Protein AF-A0A968WIA5-F1 (afdb_monomer_lite)

Sequence (224 aa):
MPESATEPNKISIGGMGYAIACTMLAGDKSLISEADARQKVLKLIRWLYNLSPTDGLDGWYGVPWHYINRDYSSKAAYGIDLGIFEEVSTIDWAMCMAALRVARVRYQGSDSDSHEIRTMIDELINKTHWGRFRAKYKTRKLDDAGKPIMDEKNKPVMNEEDFKISMDVWIGGEPNKGRGMWGVAFSEETDLVYAEAYATALEKQAKQNYKKQLQQRILRRYYD

Secondary structure (DSSP, 8-state):
-BSSTT-TTEEEHHHHHHHHHHHHHHHHTTSS-HHHHHHHHHHHHHHHHT--TTBSSSEETTEEBSEEETT-SS--BSSGGGTPPPEEEHHHHHHHHHHHHHHHHH---SSHHHHHHHHHHHHHHHH--GGGGEEEE-PBPB-TTSPBPB-TTS-BPBPPPEEEEEEEEETTS-TTSSS-EEEE--SHHHHHHHHHHHHHHHHHHHHHHHHHHHHHHHHHHHH-

pLDDT: mean 84.57, std 12.94, range [48.0, 98.56]

Structure (mmCIF, N/CA/C/O backbone):
data_AF-A0A968WIA5-F1
#
_entry.id   AF-A0A968WIA5-F1
#
loop_
_atom_site.group_PDB
_atom_site.id
_atom_site.type_symbol
_atom_site.label_atom_id
_atom_site.label_alt_id
_atom_site.label_comp_id
_atom_site.label_asym_id
_atom_site.label_entity_id
_atom_site.label_seq_id
_atom_si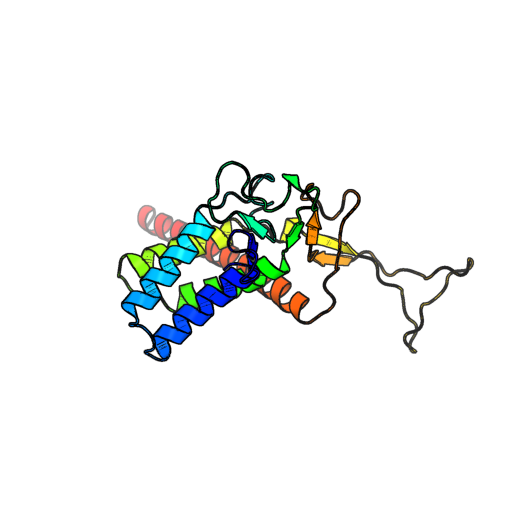te.pdbx_PDB_ins_code
_atom_site.Cartn_x
_atom_site.Cartn_y
_atom_site.Cartn_z
_atom_site.occupancy
_atom_site.B_iso_or_equiv
_atom_site.auth_seq_id
_atom_site.auth_comp_id
_atom_site.auth_asym_id
_atom_site.auth_atom_id
_atom_site.pdbx_PDB_model_num
ATOM 1 N N . MET A 1 1 ? 5.030 -0.775 10.806 1.00 84.75 1 MET A N 1
ATOM 2 C CA . MET A 1 1 ? 5.666 -1.585 11.854 1.00 84.75 1 MET A CA 1
ATOM 3 C C . MET A 1 1 ? 7.154 -1.312 11.776 1.00 84.75 1 MET A C 1
ATOM 5 O O . MET A 1 1 ? 7.617 -1.164 10.649 1.00 84.75 1 MET A O 1
ATOM 9 N N . PRO A 1 2 ? 7.876 -1.166 12.899 1.00 88.38 2 PRO A N 1
ATOM 10 C CA . PRO A 1 2 ? 9.329 -1.093 12.843 1.00 88.38 2 PRO A CA 1
ATOM 11 C C . PRO A 1 2 ? 9.895 -2.288 12.083 1.00 88.38 2 PRO A C 1
ATOM 13 O O . PRO A 1 2 ? 9.436 -3.408 12.300 1.00 88.38 2 PRO A O 1
ATOM 16 N N . GLU A 1 3 ? 10.852 -2.029 11.201 1.00 88.00 3 GLU A N 1
ATOM 17 C CA . GLU A 1 3 ? 11.538 -3.038 10.393 1.00 88.00 3 GLU A CA 1
ATOM 18 C C . GLU A 1 3 ? 12.251 -4.058 11.280 1.00 88.00 3 GLU A C 1
ATOM 20 O O . GLU A 1 3 ? 12.225 -5.262 11.042 1.00 88.00 3 GLU A O 1
ATOM 25 N N . SER A 1 4 ? 12.855 -3.569 12.359 1.00 88.94 4 SER A N 1
ATOM 26 C CA . SER A 1 4 ? 13.525 -4.395 13.347 1.00 88.94 4 SER A CA 1
ATOM 27 C C . SER A 1 4 ? 13.318 -3.829 14.747 1.00 88.94 4 SER A C 1
ATOM 29 O O . SER A 1 4 ? 13.022 -2.646 14.937 1.00 88.94 4 SER A O 1
ATOM 31 N N . ALA A 1 5 ? 13.505 -4.677 15.760 1.00 87.38 5 ALA A N 1
ATOM 32 C CA . ALA A 1 5 ? 13.451 -4.252 17.159 1.00 87.38 5 ALA A CA 1
ATOM 33 C C . ALA A 1 5 ? 14.543 -3.219 17.505 1.00 87.38 5 ALA A C 1
ATOM 35 O O . ALA A 1 5 ? 14.385 -2.448 18.448 1.00 87.38 5 ALA A O 1
ATOM 36 N N . THR A 1 6 ? 15.636 -3.199 16.740 1.00 90.69 6 THR A N 1
ATOM 37 C CA . THR A 1 6 ? 16.769 -2.283 16.916 1.00 90.69 6 THR A CA 1
ATOM 38 C C . THR A 1 6 ? 16.611 -0.967 16.155 1.00 90.69 6 THR A C 1
ATOM 40 O O . THR A 1 6 ? 17.317 -0.012 16.460 1.00 90.69 6 THR A O 1
ATOM 43 N N . GLU A 1 7 ? 15.672 -0.882 15.208 1.00 86.38 7 GLU A N 1
ATOM 44 C CA . GLU A 1 7 ? 15.401 0.321 14.410 1.00 86.38 7 GLU A CA 1
ATOM 45 C C . GLU A 1 7 ? 13.933 0.764 14.563 1.00 86.38 7 GLU A C 1
ATOM 47 O O . GLU A 1 7 ? 13.159 0.748 13.604 1.00 86.38 7 GLU A O 1
ATOM 52 N N . PRO A 1 8 ? 13.513 1.205 15.766 1.00 88.19 8 PRO A N 1
ATOM 53 C CA . PRO A 1 8 ? 12.108 1.505 16.069 1.00 88.19 8 PRO A CA 1
ATOM 54 C C . PRO A 1 8 ? 11.500 2.634 15.221 1.00 88.19 8 PRO A C 1
ATOM 56 O O . PRO A 1 8 ? 10.275 2.775 15.173 1.00 88.19 8 PRO A O 1
ATOM 59 N N . ASN A 1 9 ? 12.346 3.439 14.574 1.00 87.75 9 ASN A N 1
ATOM 60 C CA . ASN A 1 9 ? 11.945 4.578 13.754 1.00 87.75 9 ASN A CA 1
ATOM 61 C C . ASN A 1 9 ? 11.899 4.263 12.254 1.00 87.75 9 ASN A C 1
ATOM 63 O O . ASN A 1 9 ? 11.360 5.073 11.504 1.00 87.75 9 ASN A O 1
ATOM 67 N N . LYS A 1 10 ? 12.420 3.105 11.829 1.00 89.19 10 LYS A N 1
ATOM 68 C CA . LYS A 1 10 ? 12.401 2.641 10.440 1.00 89.19 10 LYS A CA 1
ATOM 69 C C . LYS A 1 10 ? 11.140 1.824 10.209 1.00 89.19 10 LYS A C 1
ATOM 71 O O . LYS A 1 10 ? 11.066 0.674 10.627 1.00 89.19 10 LYS A O 1
ATOM 76 N N . ILE A 1 11 ? 10.118 2.412 9.602 1.00 91.50 11 ILE A N 1
ATOM 77 C CA . ILE A 1 11 ? 8.843 1.737 9.351 1.00 91.50 11 ILE A CA 1
ATOM 78 C C . ILE A 1 11 ? 8.859 1.102 7.963 1.00 91.50 11 ILE A C 1
ATOM 80 O O . ILE A 1 11 ? 8.943 1.829 6.983 1.00 91.50 11 ILE A O 1
ATOM 84 N N . SER A 1 12 ? 8.712 -0.222 7.873 1.00 92.75 12 SER A N 1
ATOM 85 C CA . SER A 1 12 ? 8.488 -0.910 6.591 1.00 92.75 12 SER A CA 1
ATOM 86 C C . SER A 1 12 ? 7.016 -0.872 6.190 1.00 92.75 12 SER A C 1
ATOM 88 O O . SER A 1 12 ? 6.128 -1.149 7.011 1.00 92.75 12 SER A O 1
ATOM 90 N N . ILE A 1 13 ? 6.757 -0.555 4.920 1.00 93.38 13 ILE A N 1
ATOM 91 C CA . ILE A 1 13 ? 5.411 -0.557 4.337 1.00 93.38 13 ILE A CA 1
ATOM 92 C C . ILE A 1 13 ? 4.839 -1.971 4.216 1.00 93.38 13 ILE A C 1
ATOM 94 O O . ILE A 1 13 ? 3.684 -2.182 4.592 1.00 93.38 13 ILE A O 1
ATOM 98 N N . GLY A 1 14 ? 5.632 -2.958 3.796 1.00 93.06 14 GLY A N 1
ATOM 99 C CA . GLY A 1 14 ? 5.202 -4.359 3.781 1.00 93.06 14 GLY A CA 1
ATOM 100 C C . GLY A 1 14 ? 4.861 -4.832 5.195 1.00 93.06 14 GLY A C 1
ATOM 101 O O . GLY A 1 14 ? 3.791 -5.396 5.445 1.00 93.06 14 GLY A O 1
ATOM 102 N N . GLY A 1 15 ? 5.702 -4.464 6.169 1.00 94.75 15 GLY A N 1
ATOM 103 C CA . GLY A 1 15 ? 5.455 -4.706 7.592 1.00 94.75 15 GLY A CA 1
ATOM 104 C C . GLY A 1 15 ? 4.183 -4.034 8.132 1.00 94.75 15 GLY A C 1
ATOM 105 O O . GLY A 1 15 ? 3.549 -4.560 9.049 1.00 94.75 15 GLY A O 1
ATOM 106 N N . MET A 1 16 ? 3.757 -2.891 7.579 1.00 96.12 16 MET A N 1
ATOM 107 C CA . MET A 1 16 ? 2.456 -2.287 7.909 1.00 96.12 16 MET A CA 1
ATOM 108 C C . MET A 1 16 ? 1.286 -3.168 7.458 1.00 96.12 16 MET A C 1
ATOM 110 O O . MET A 1 16 ? 0.331 -3.323 8.222 1.00 96.12 16 MET A O 1
ATOM 114 N N . GLY A 1 17 ? 1.380 -3.791 6.280 1.00 97.06 17 GLY A N 1
ATOM 115 C CA . GLY A 1 17 ? 0.402 -4.775 5.806 1.00 97.06 17 GLY A CA 1
ATOM 116 C C . GLY A 1 17 ? 0.231 -5.936 6.782 1.00 97.06 17 GLY A C 1
ATOM 117 O O . GLY A 1 17 ? -0.881 -6.223 7.236 1.00 97.06 17 GLY A O 1
ATOM 118 N N . TYR A 1 18 ? 1.348 -6.540 7.193 1.00 97.19 18 TYR A N 1
ATOM 119 C CA . TYR A 1 18 ? 1.345 -7.599 8.204 1.00 97.19 18 TYR A CA 1
ATOM 120 C C . TYR A 1 18 ? 0.769 -7.134 9.542 1.00 97.19 18 TYR A C 1
ATOM 122 O O . TYR A 1 18 ? -0.040 -7.844 10.136 1.00 97.19 18 TYR A O 1
ATOM 130 N N . ALA A 1 19 ? 1.114 -5.932 10.013 1.00 97.56 19 ALA A N 1
ATOM 131 C CA . ALA A 1 19 ? 0.566 -5.401 11.261 1.00 97.56 19 ALA A CA 1
ATOM 132 C C . ALA A 1 19 ? -0.964 -5.266 11.218 1.00 97.56 19 ALA A C 1
ATOM 134 O O . ALA A 1 19 ? -1.636 -5.600 12.198 1.00 97.56 19 ALA A O 1
ATOM 135 N N . ILE A 1 20 ? -1.525 -4.821 10.089 1.00 98.44 20 ILE A N 1
ATOM 136 C CA . ILE A 1 20 ? -2.977 -4.735 9.884 1.00 98.44 20 ILE A CA 1
ATOM 137 C C . ILE A 1 20 ? -3.603 -6.134 9.945 1.00 98.44 20 ILE A C 1
ATOM 139 O O . ILE A 1 20 ? -4.530 -6.353 10.728 1.00 98.44 20 ILE A O 1
ATOM 143 N N . ALA A 1 21 ? -3.068 -7.093 9.182 1.00 98.06 21 ALA A N 1
ATOM 144 C CA . ALA A 1 21 ? -3.560 -8.471 9.153 1.00 98.06 21 ALA A CA 1
ATOM 145 C C . ALA A 1 21 ? -3.490 -9.153 10.531 1.00 98.06 21 ALA A C 1
ATOM 147 O O . ALA A 1 21 ? -4.493 -9.673 11.021 1.00 98.06 21 ALA A O 1
ATOM 148 N N . CYS A 1 22 ? -2.339 -9.086 11.202 1.00 98.25 22 CYS A N 1
ATOM 149 C CA . CYS A 1 22 ? -2.140 -9.660 12.532 1.00 98.25 22 CYS A CA 1
ATOM 150 C C . CYS A 1 22 ? -3.051 -9.021 13.587 1.00 98.25 22 CYS A C 1
ATOM 152 O O . CYS A 1 22 ? -3.540 -9.719 14.472 1.00 98.25 22 CYS A O 1
ATOM 154 N N . THR A 1 23 ? -3.325 -7.716 13.492 1.00 98.56 23 THR A N 1
ATOM 155 C CA . THR A 1 23 ? -4.251 -7.040 14.415 1.00 98.56 23 THR A CA 1
ATOM 156 C C . THR A 1 23 ? -5.683 -7.548 14.242 1.00 98.56 23 THR A C 1
ATOM 158 O O . THR A 1 23 ? -6.365 -7.779 15.239 1.00 98.56 23 THR A O 1
ATOM 161 N N . MET A 1 24 ? -6.135 -7.775 13.002 1.00 98.25 24 MET A N 1
ATOM 162 C CA . MET A 1 24 ? -7.445 -8.393 12.747 1.00 98.25 24 MET A CA 1
ATOM 163 C C . MET A 1 24 ? -7.506 -9.823 13.296 1.00 98.25 24 MET A C 1
ATOM 165 O O . MET A 1 24 ? -8.454 -10.169 13.997 1.00 98.25 24 MET A O 1
ATOM 169 N N . LEU A 1 25 ? -6.460 -10.625 13.061 1.00 98.25 25 LEU A N 1
ATOM 170 C CA . LEU A 1 25 ? -6.364 -11.986 13.599 1.00 98.25 25 LEU A CA 1
ATOM 171 C C . LEU A 1 25 ? -6.358 -12.011 15.134 1.00 98.25 25 LEU A C 1
ATOM 173 O O . LEU A 1 25 ? -6.944 -12.908 15.734 1.00 98.25 25 LEU A O 1
ATOM 177 N N . ALA A 1 26 ? -5.729 -11.033 15.788 1.00 98.25 26 ALA A N 1
ATOM 178 C CA . ALA A 1 26 ? -5.755 -10.915 17.243 1.00 98.25 26 ALA A CA 1
ATOM 179 C C . ALA A 1 26 ? -7.179 -10.676 17.779 1.00 98.25 26 ALA A C 1
ATOM 181 O O . ALA A 1 26 ? -7.530 -11.241 18.815 1.00 98.25 26 ALA A O 1
ATOM 182 N N . GLY A 1 27 ? -8.001 -9.901 17.058 1.00 97.94 27 GLY A N 1
ATOM 183 C CA . GLY A 1 27 ? -9.436 -9.759 17.330 1.00 97.94 27 GLY A CA 1
ATOM 184 C C . GLY A 1 27 ? -10.192 -11.081 17.159 1.00 97.94 27 GLY A C 1
ATOM 185 O O . GLY A 1 27 ? -10.876 -11.522 18.081 1.00 97.94 27 GLY A O 1
ATOM 186 N N . ASP A 1 28 ? -9.976 -11.786 16.040 1.00 97.19 28 ASP A N 1
ATOM 187 C CA . ASP A 1 28 ? -10.598 -13.098 15.766 1.00 97.19 28 ASP A CA 1
ATOM 188 C C . ASP A 1 28 ? -10.262 -14.153 16.825 1.00 97.19 28 ASP A C 1
ATOM 190 O O . ASP A 1 28 ? -11.076 -15.015 17.156 1.00 97.19 28 ASP A O 1
ATOM 194 N N . LYS A 1 29 ? -9.041 -14.099 17.360 1.00 98.06 29 LYS A N 1
ATOM 195 C CA . LYS A 1 29 ? -8.560 -15.010 18.403 1.00 98.06 29 LYS A CA 1
ATOM 196 C C . LYS A 1 29 ? -8.849 -14.517 19.816 1.00 98.06 29 LYS A C 1
ATOM 198 O O . LYS A 1 29 ? -8.408 -15.157 20.766 1.00 98.06 29 LYS A O 1
ATOM 203 N N . SER A 1 30 ? -9.584 -13.412 19.961 1.00 97.69 30 SER A N 1
ATOM 204 C CA . SER A 1 30 ? -9.923 -12.806 21.255 1.00 97.69 30 SER A CA 1
ATOM 205 C C . SER A 1 30 ? -8.697 -12.504 22.130 1.00 97.69 30 SER A C 1
ATOM 207 O O . SER A 1 30 ? -8.797 -12.462 23.354 1.00 97.69 30 SER A O 1
ATOM 209 N N . LEU A 1 31 ? -7.533 -12.279 21.508 1.00 98.38 31 LEU A N 1
ATOM 210 C CA . LEU A 1 31 ? -6.336 -11.775 22.191 1.00 98.38 31 LEU A CA 1
ATOM 211 C C . LEU A 1 31 ? -6.501 -10.290 22.548 1.00 98.38 31 LEU A C 1
ATOM 213 O O . LEU A 1 31 ? -5.897 -9.800 23.498 1.00 98.38 31 LEU A O 1
ATOM 217 N N . ILE A 1 32 ? -7.331 -9.590 21.774 1.00 98.38 32 ILE A N 1
ATOM 218 C CA . ILE A 1 32 ? -7.880 -8.260 22.044 1.00 98.38 32 ILE A CA 1
ATOM 219 C C . ILE A 1 32 ? -9.365 -8.261 21.665 1.00 98.38 32 ILE A C 1
ATOM 221 O O . ILE A 1 32 ? -9.813 -9.146 20.932 1.00 98.38 32 ILE A O 1
ATOM 225 N N . SER A 1 33 ? -10.138 -7.280 22.138 1.00 98.00 33 SER A N 1
ATOM 226 C CA . SER A 1 33 ? -11.533 -7.150 21.704 1.00 98.00 33 SER A CA 1
ATOM 227 C C . SER A 1 33 ? -11.616 -6.745 20.226 1.00 98.00 33 SER A C 1
ATOM 229 O O . SER A 1 33 ? -10.722 -6.075 19.705 1.00 98.00 33 SER A O 1
ATOM 231 N N . GLU A 1 34 ? -12.712 -7.090 19.544 1.00 96.06 34 GLU A N 1
ATOM 232 C CA . GLU A 1 34 ? -12.925 -6.674 18.148 1.00 96.06 34 GLU A CA 1
ATOM 233 C C . GLU A 1 34 ? -12.973 -5.144 18.001 1.00 96.06 34 GLU A C 1
ATOM 235 O O . GLU A 1 34 ? -12.496 -4.585 17.013 1.00 96.06 34 GLU A O 1
ATOM 240 N N . ALA A 1 35 ? -13.509 -4.446 19.006 1.00 96.19 35 ALA A N 1
ATOM 241 C CA . ALA A 1 35 ? -13.513 -2.988 19.029 1.00 96.19 35 ALA A CA 1
ATOM 242 C C . ALA A 1 35 ? -12.083 -2.424 19.105 1.00 96.19 35 ALA A C 1
ATOM 244 O O . ALA A 1 35 ? -11.743 -1.512 18.348 1.00 96.19 35 ALA A O 1
ATOM 245 N N . ASP A 1 36 ? -11.224 -3.005 19.949 1.00 98.00 36 ASP A N 1
ATOM 246 C CA . ASP A 1 36 ? -9.819 -2.600 20.056 1.00 98.00 36 ASP A CA 1
ATOM 247 C C . ASP A 1 36 ? -9.034 -2.924 18.782 1.00 98.00 36 ASP A C 1
ATOM 249 O O . ASP A 1 36 ? -8.213 -2.116 18.338 1.00 98.00 36 ASP A O 1
ATOM 253 N N . ALA A 1 37 ? -9.289 -4.087 18.172 1.00 98.19 37 ALA A N 1
ATOM 254 C CA . ALA A 1 37 ? -8.690 -4.479 16.900 1.00 98.19 37 ALA A CA 1
ATOM 255 C C . ALA A 1 37 ? -9.040 -3.470 15.799 1.00 98.19 37 ALA A C 1
ATOM 257 O O . ALA A 1 37 ? -8.139 -2.945 15.138 1.00 98.19 37 ALA A O 1
ATOM 258 N N . ARG A 1 38 ? -10.327 -3.117 15.665 1.00 98.00 38 ARG A N 1
ATOM 259 C CA . ARG A 1 38 ? -10.801 -2.115 14.701 1.00 98.00 38 ARG A CA 1
ATOM 260 C C . ARG A 1 38 ? -10.135 -0.760 14.913 1.00 98.00 38 ARG A C 1
ATOM 262 O O . ARG A 1 38 ? -9.618 -0.186 13.957 1.00 98.00 38 ARG A O 1
ATOM 269 N N . GLN A 1 39 ? -10.075 -0.266 16.149 1.00 98.12 39 GLN A N 1
ATOM 270 C CA . GLN A 1 39 ? -9.432 1.019 16.444 1.00 98.12 39 GLN A CA 1
ATOM 271 C C . GLN A 1 39 ? -7.929 1.016 16.139 1.00 98.12 39 GLN A C 1
ATOM 273 O O . GLN A 1 39 ? -7.390 2.013 15.653 1.00 98.12 39 GLN A O 1
ATOM 278 N N . LYS A 1 40 ? -7.227 -0.089 16.412 1.00 98.38 40 LYS A N 1
ATOM 279 C CA . LYS A 1 40 ? -5.802 -0.232 16.078 1.00 98.38 40 LYS A CA 1
ATOM 280 C C . LYS A 1 40 ? -5.585 -0.271 14.565 1.00 98.38 40 LYS A C 1
ATOM 282 O O . LYS A 1 40 ? -4.711 0.442 14.078 1.00 98.38 40 LYS A O 1
ATOM 287 N N . VAL A 1 41 ? -6.406 -1.018 13.824 1.00 98.50 41 VAL A N 1
ATOM 288 C CA . VAL A 1 41 ? -6.372 -1.030 12.352 1.00 98.50 41 VAL A CA 1
ATOM 289 C C . VAL A 1 41 ? -6.654 0.364 11.788 1.00 98.50 41 VAL A C 1
ATOM 291 O O . VAL A 1 41 ? -5.893 0.841 10.950 1.00 98.50 41 VAL A O 1
ATOM 294 N N . LEU A 1 42 ? -7.669 1.065 12.302 1.00 98.38 42 LEU A N 1
ATOM 295 C CA . LEU A 1 42 ? -7.983 2.437 11.903 1.00 98.38 42 LEU A CA 1
ATOM 296 C C . LEU A 1 42 ? -6.791 3.383 12.108 1.00 98.38 42 LEU A C 1
ATOM 298 O O . LEU A 1 42 ? -6.486 4.178 11.224 1.00 98.38 42 LEU A O 1
ATOM 302 N N . LYS A 1 43 ? -6.071 3.283 13.234 1.00 97.38 43 LYS A N 1
ATOM 303 C CA . LYS A 1 43 ? -4.858 4.087 13.480 1.00 97.38 43 LYS A CA 1
ATOM 304 C C . LYS A 1 43 ? -3.754 3.813 12.455 1.00 97.38 43 LYS A C 1
ATOM 306 O O . LYS A 1 43 ? -3.135 4.761 11.980 1.00 97.38 43 LYS A O 1
ATOM 311 N N . LEU A 1 44 ? -3.523 2.547 12.101 1.00 96.81 44 LEU A N 1
ATOM 312 C CA . LEU A 1 44 ? -2.529 2.170 11.088 1.00 96.81 44 LEU A CA 1
ATOM 313 C C . LEU A 1 44 ? -2.917 2.692 9.697 1.00 96.81 44 LEU A C 1
ATOM 315 O O . LEU A 1 44 ? -2.075 3.248 8.997 1.00 96.81 44 LEU A O 1
ATOM 319 N N . ILE A 1 45 ? -4.194 2.572 9.322 1.00 97.88 45 ILE A N 1
ATOM 320 C CA . ILE A 1 45 ? -4.707 3.067 8.036 1.00 97.88 45 ILE A CA 1
ATOM 321 C C . ILE A 1 45 ? -4.640 4.591 7.969 1.00 97.88 45 ILE A C 1
ATOM 323 O O . ILE A 1 45 ? -4.199 5.118 6.956 1.00 97.88 45 ILE A O 1
ATOM 327 N N . ARG A 1 46 ? -5.013 5.306 9.039 1.00 96.75 46 ARG A N 1
ATOM 328 C CA . ARG A 1 46 ? -4.875 6.772 9.108 1.00 96.75 46 ARG A CA 1
ATOM 329 C C . ARG A 1 46 ? -3.432 7.213 8.898 1.00 96.75 46 ARG A C 1
ATOM 331 O O . ARG A 1 46 ? -3.194 8.181 8.188 1.00 96.75 46 ARG A O 1
ATOM 338 N N . TRP A 1 47 ? -2.473 6.498 9.486 1.00 94.12 47 TRP A N 1
ATOM 339 C CA . TRP A 1 47 ? -1.057 6.795 9.282 1.00 94.12 47 TRP A CA 1
ATOM 340 C C . TRP A 1 47 ? -0.652 6.626 7.810 1.00 94.12 47 TRP A C 1
ATOM 342 O O . TRP A 1 47 ? -0.060 7.540 7.251 1.00 94.12 47 TRP A O 1
ATOM 352 N N . LEU A 1 48 ? -1.058 5.528 7.156 1.00 94.56 48 LEU A N 1
ATOM 353 C CA . LEU A 1 48 ? -0.824 5.312 5.717 1.00 94.56 48 LEU A CA 1
ATOM 354 C C . LEU A 1 48 ? -1.543 6.346 4.834 1.00 94.56 48 LEU A C 1
ATOM 356 O O . LEU A 1 48 ? -1.028 6.753 3.799 1.00 94.56 48 LEU A O 1
ATOM 360 N N . TYR A 1 49 ? -2.743 6.762 5.226 1.00 94.69 49 TYR A N 1
ATOM 361 C CA . TYR A 1 49 ? -3.557 7.725 4.489 1.00 94.69 49 TYR A CA 1
ATOM 362 C C . TYR A 1 49 ? -2.998 9.151 4.552 1.00 94.69 49 TYR A C 1
ATOM 364 O O . TYR A 1 49 ? -3.142 9.907 3.592 1.00 94.69 49 TYR A O 1
ATOM 372 N N . ASN A 1 50 ? -2.342 9.505 5.658 1.00 92.00 50 ASN A N 1
ATOM 373 C CA . ASN A 1 50 ? -1.688 10.800 5.830 1.00 92.00 50 ASN A CA 1
ATOM 374 C C . ASN A 1 50 ? -0.372 10.923 5.049 1.00 92.00 50 ASN A C 1
ATOM 376 O O . ASN A 1 50 ? 0.194 12.015 5.006 1.00 92.00 50 ASN A O 1
ATOM 380 N N . LEU A 1 51 ? 0.101 9.837 4.429 1.00 90.31 51 LEU A N 1
ATOM 381 C CA . LEU A 1 51 ? 1.219 9.895 3.498 1.00 90.31 51 LEU A CA 1
ATOM 382 C C . LEU A 1 51 ? 0.804 10.621 2.206 1.00 90.31 51 LEU A C 1
ATOM 384 O O . LEU A 1 51 ? -0.308 10.447 1.700 1.00 90.31 51 LEU A O 1
ATOM 388 N N . SER A 1 52 ? 1.733 11.362 1.609 1.00 87.81 52 SER A N 1
ATOM 389 C CA . SER A 1 52 ? 1.607 12.031 0.311 1.00 87.81 52 SER A CA 1
ATOM 390 C C . SER A 1 52 ? 2.616 11.482 -0.716 1.00 87.81 52 SER A C 1
ATOM 392 O O . SER A 1 52 ? 3.519 12.199 -1.156 1.00 87.81 52 SER A O 1
ATOM 394 N N . PRO A 1 53 ? 2.508 10.201 -1.131 1.00 89.38 53 PRO A N 1
ATOM 395 C CA . PRO A 1 53 ? 3.496 9.554 -1.994 1.00 89.38 53 PRO A CA 1
ATOM 396 C C . PRO A 1 53 ? 3.292 9.902 -3.473 1.00 89.38 53 PRO A C 1
ATOM 398 O O . PRO A 1 53 ? 3.035 9.034 -4.305 1.00 89.38 53 PRO A O 1
ATOM 401 N N . THR A 1 54 ? 3.314 11.185 -3.820 1.00 86.50 54 THR A N 1
ATOM 402 C CA . THR A 1 54 ? 2.926 11.660 -5.156 1.00 86.50 54 THR A CA 1
ATOM 403 C C . THR A 1 54 ? 4.099 12.116 -6.008 1.00 86.50 54 THR A C 1
ATOM 405 O O . THR A 1 54 ? 4.116 11.845 -7.209 1.00 86.50 54 THR A O 1
ATOM 408 N N . ASP A 1 55 ? 5.063 12.791 -5.395 1.00 83.50 55 ASP A N 1
ATOM 409 C CA . ASP A 1 55 ? 6.043 13.664 -6.047 1.00 83.50 55 ASP A CA 1
ATOM 410 C C . ASP A 1 55 ? 7.456 13.534 -5.451 1.00 83.50 55 ASP A C 1
ATOM 412 O O . ASP A 1 55 ? 8.300 14.407 -5.645 1.00 83.50 55 ASP A O 1
ATOM 416 N N . GLY A 1 56 ? 7.718 12.438 -4.737 1.00 83.50 56 GLY A N 1
ATOM 417 C CA . GLY A 1 56 ? 9.015 12.141 -4.138 1.00 83.50 56 GLY A CA 1
ATOM 418 C C . GLY A 1 56 ? 9.174 12.615 -2.694 1.00 83.50 56 GLY A C 1
ATOM 419 O O . GLY A 1 56 ? 10.242 12.411 -2.124 1.00 83.50 56 GLY A O 1
ATOM 420 N N . LEU A 1 57 ? 8.153 13.211 -2.065 1.00 83.25 57 LEU A N 1
ATOM 421 C CA . LEU A 1 57 ? 8.215 13.496 -0.626 1.00 83.25 57 LEU A CA 1
ATOM 422 C C . LEU A 1 57 ? 8.100 12.198 0.190 1.00 83.25 57 LEU A C 1
ATOM 424 O O . LEU A 1 57 ? 9.013 11.837 0.935 1.00 83.25 57 LEU A O 1
ATOM 428 N N . ASP A 1 58 ? 7.020 11.450 -0.042 1.00 87.31 58 ASP A N 1
ATOM 429 C CA . ASP A 1 58 ? 6.691 10.230 0.713 1.00 87.31 58 ASP A CA 1
ATOM 430 C C . ASP A 1 58 ? 6.666 8.971 -0.165 1.00 87.31 58 ASP A C 1
ATOM 432 O O . ASP A 1 58 ? 6.281 7.891 0.279 1.00 87.31 58 ASP A O 1
ATOM 436 N N . GLY A 1 59 ? 7.036 9.134 -1.433 1.00 89.50 59 GLY A N 1
ATOM 437 C CA . GLY A 1 59 ? 7.010 8.124 -2.479 1.00 89.50 59 GLY A CA 1
ATOM 438 C C . GLY A 1 59 ? 6.600 8.739 -3.812 1.00 89.50 59 GLY A C 1
ATOM 439 O O . GLY A 1 59 ? 6.533 9.962 -3.961 1.00 89.50 59 GLY A O 1
ATOM 440 N N . TRP A 1 60 ? 6.279 7.889 -4.782 1.00 90.56 60 TRP A N 1
ATOM 441 C CA . TRP A 1 60 ? 5.918 8.310 -6.134 1.00 90.56 60 TRP A CA 1
ATOM 442 C C . TRP A 1 60 ? 4.590 7.713 -6.573 1.00 90.56 60 TRP A C 1
ATOM 444 O O . TRP A 1 60 ? 4.295 6.556 -6.295 1.00 90.56 60 TRP A O 1
ATOM 454 N N . TYR A 1 61 ? 3.802 8.477 -7.333 1.00 93.00 61 TYR A N 1
ATOM 455 C CA . TYR A 1 61 ? 2.633 7.964 -8.062 1.00 93.00 61 TYR A CA 1
ATOM 456 C C . TYR A 1 61 ? 1.634 7.138 -7.224 1.00 93.00 61 TYR A C 1
ATOM 458 O O . TYR A 1 61 ? 1.009 6.196 -7.726 1.00 93.00 61 TYR A O 1
ATOM 466 N N . GLY A 1 62 ? 1.467 7.498 -5.955 1.00 92.75 62 GLY A N 1
ATOM 467 C CA . GLY A 1 62 ? 0.584 6.823 -5.012 1.00 92.75 62 GLY A CA 1
ATOM 468 C C . GLY A 1 62 ? 1.156 5.539 -4.409 1.00 92.75 62 GLY A C 1
ATOM 469 O O . GLY A 1 62 ? 0.369 4.722 -3.935 1.00 92.75 62 GLY A O 1
ATOM 470 N N . VAL A 1 63 ? 2.475 5.335 -4.473 1.00 93.12 63 VAL A N 1
ATOM 471 C CA . VAL A 1 63 ? 3.195 4.210 -3.861 1.00 93.12 63 VAL A CA 1
ATOM 472 C C . VAL A 1 63 ? 4.258 4.777 -2.916 1.00 93.12 63 VAL A C 1
ATOM 474 O O . VAL A 1 63 ? 5.131 5.517 -3.385 1.00 93.12 63 VAL A O 1
ATOM 477 N N . PRO A 1 64 ? 4.179 4.494 -1.604 1.00 92.75 64 PRO A N 1
ATOM 478 C CA . PRO A 1 64 ? 5.117 5.051 -0.642 1.00 92.75 64 PRO A CA 1
ATOM 479 C C . PRO A 1 64 ? 6.541 4.505 -0.787 1.00 92.75 64 PRO A C 1
ATOM 481 O O . PRO A 1 64 ? 6.767 3.480 -1.433 1.00 92.75 64 PRO A O 1
ATOM 484 N N . TRP A 1 65 ? 7.495 5.183 -0.151 1.00 90.38 65 TRP A N 1
ATOM 485 C CA . TRP A 1 65 ? 8.846 4.654 0.048 1.00 90.38 65 TRP A CA 1
ATOM 486 C C . TRP A 1 65 ? 8.828 3.312 0.781 1.00 90.38 65 TRP A C 1
ATOM 488 O O . TRP A 1 65 ? 7.962 3.081 1.623 1.00 90.38 65 TRP A O 1
ATOM 498 N N . HIS A 1 66 ? 9.808 2.449 0.498 1.00 89.75 66 HIS A N 1
ATOM 499 C CA . HIS A 1 66 ? 9.994 1.163 1.178 1.00 89.75 66 HIS A CA 1
ATOM 500 C C . HIS A 1 66 ? 10.027 1.356 2.703 1.00 89.75 66 HIS A C 1
ATOM 502 O O . HIS A 1 66 ? 9.303 0.684 3.449 1.00 89.75 66 HIS A O 1
ATOM 508 N N . TYR A 1 67 ? 10.828 2.328 3.154 1.00 90.25 67 TYR A N 1
ATOM 509 C CA . TYR A 1 67 ? 11.004 2.665 4.558 1.00 90.25 67 TYR A CA 1
ATOM 510 C C . TYR A 1 67 ? 10.641 4.116 4.849 1.00 90.25 67 TYR A C 1
ATOM 512 O O . TYR A 1 67 ? 11.072 5.035 4.157 1.00 90.25 67 TYR A O 1
ATOM 520 N N . ILE A 1 68 ? 9.891 4.323 5.929 1.00 89.31 68 ILE A N 1
ATOM 521 C CA . ILE A 1 68 ? 9.418 5.641 6.346 1.00 89.31 68 ILE A CA 1
ATOM 522 C C . ILE A 1 68 ? 9.792 5.910 7.809 1.00 89.31 68 ILE A C 1
ATOM 524 O O . ILE A 1 68 ? 9.697 5.033 8.666 1.00 89.31 68 ILE A O 1
ATOM 528 N N . ASN A 1 69 ? 10.191 7.140 8.119 1.00 87.44 69 ASN A N 1
ATOM 529 C CA . ASN A 1 69 ? 10.372 7.642 9.471 1.00 87.44 69 ASN A CA 1
ATOM 530 C C . ASN A 1 69 ? 9.046 7.626 10.229 1.00 87.44 69 ASN A C 1
ATOM 532 O O . ASN A 1 69 ? 8.071 8.270 9.838 1.00 87.44 69 ASN A O 1
ATOM 536 N N . ARG A 1 70 ? 9.037 6.951 11.378 1.00 86.56 70 ARG A N 1
ATOM 537 C CA . ARG A 1 70 ? 7.862 6.835 12.252 1.00 86.56 70 ARG A CA 1
ATOM 538 C C . ARG A 1 70 ? 7.170 8.173 12.553 1.00 86.56 70 ARG A C 1
ATOM 540 O O . ARG A 1 70 ? 5.940 8.227 12.517 1.00 86.56 70 ARG A O 1
ATOM 547 N N . ASP A 1 71 ? 7.951 9.217 12.836 1.00 80.75 71 ASP A N 1
ATOM 548 C CA . ASP A 1 71 ? 7.459 10.494 13.379 1.00 80.75 71 ASP A CA 1
ATOM 549 C C . ASP A 1 71 ? 7.193 11.574 12.317 1.00 80.75 71 ASP A C 1
ATOM 551 O O . ASP A 1 71 ? 6.780 12.681 12.654 1.00 80.75 71 ASP A O 1
ATOM 555 N N . TYR A 1 72 ? 7.393 11.266 11.031 1.00 69.94 72 TYR A N 1
ATOM 556 C CA . TYR A 1 72 ? 7.017 12.134 9.905 1.00 69.94 72 TYR A CA 1
ATOM 557 C C . TYR A 1 72 ? 7.581 13.567 9.900 1.00 69.94 72 TYR A C 1
ATOM 559 O O . TYR A 1 72 ? 7.098 14.444 9.180 1.00 69.94 72 TYR A O 1
ATOM 567 N N . SER A 1 73 ? 8.616 13.845 10.691 1.00 58.62 73 SER A N 1
ATOM 568 C CA . SER A 1 73 ? 9.160 15.192 10.825 1.00 58.62 73 SER A CA 1
ATOM 569 C C . SER A 1 73 ? 10.089 15.521 9.650 1.00 58.62 73 SER A C 1
ATOM 571 O O . SER A 1 73 ? 11.275 15.199 9.666 1.00 58.62 73 SER A O 1
ATOM 573 N N . SER A 1 74 ? 9.555 16.201 8.634 1.00 56.62 74 SER A N 1
ATOM 574 C CA . SER A 1 74 ? 10.248 16.886 7.519 1.00 56.62 74 SER A CA 1
ATOM 575 C C . SER A 1 74 ? 10.878 16.052 6.390 1.00 56.62 74 SER A C 1
ATOM 577 O O . SER A 1 74 ? 11.041 16.591 5.297 1.00 56.62 74 SER A O 1
ATOM 579 N N . LYS A 1 75 ? 11.174 14.763 6.596 1.00 64.44 75 LYS A N 1
ATOM 580 C CA . LYS A 1 75 ? 11.554 13.806 5.536 1.00 64.44 75 LYS A CA 1
ATOM 581 C C . LYS A 1 75 ? 10.937 12.447 5.859 1.00 64.44 75 LYS A C 1
ATOM 583 O O . LYS A 1 75 ? 11.385 11.782 6.792 1.00 64.44 75 LYS A O 1
ATOM 588 N N . ALA A 1 76 ? 9.876 12.057 5.155 1.00 69.38 76 ALA A N 1
ATOM 589 C CA . ALA A 1 76 ? 9.199 10.791 5.439 1.00 69.38 76 ALA A CA 1
ATOM 590 C C . ALA A 1 76 ? 10.085 9.595 5.102 1.00 69.38 76 ALA A C 1
ATOM 592 O O . ALA A 1 76 ? 10.166 8.665 5.880 1.00 69.38 76 ALA A O 1
ATOM 593 N N . ALA A 1 77 ? 10.803 9.673 3.998 1.00 74.69 77 ALA A N 1
ATOM 594 C CA . ALA A 1 77 ? 11.898 8.808 3.594 1.00 74.69 77 ALA A CA 1
ATOM 595 C C . ALA A 1 77 ? 12.922 8.507 4.727 1.00 74.69 77 ALA A C 1
ATOM 597 O O . ALA A 1 77 ? 13.535 9.431 5.283 1.00 74.69 77 ALA A O 1
ATOM 598 N N . TYR A 1 78 ? 13.080 7.231 5.113 1.00 71.38 78 TYR A N 1
ATOM 599 C CA . TYR A 1 78 ? 14.041 6.808 6.145 1.00 71.38 78 TYR A CA 1
ATOM 600 C C . TYR A 1 78 ? 15.437 6.549 5.560 1.00 71.38 78 TYR A C 1
ATOM 602 O O . TYR A 1 78 ? 15.660 5.574 4.848 1.00 71.38 78 TYR A O 1
ATOM 610 N N . GLY A 1 79 ? 16.428 7.321 6.014 1.00 64.44 79 GLY A N 1
ATOM 611 C CA . GLY A 1 79 ? 17.836 7.074 5.685 1.00 64.44 79 GLY A CA 1
ATOM 612 C C . GLY A 1 79 ? 18.393 7.914 4.533 1.00 64.44 79 GLY A C 1
ATOM 613 O O . GLY A 1 79 ? 19.574 7.756 4.221 1.00 64.44 79 GLY A O 1
ATOM 614 N N . ILE A 1 80 ? 17.624 8.868 3.981 1.00 63.19 80 ILE A N 1
ATOM 615 C CA . ILE A 1 80 ? 18.133 9.887 3.031 1.00 63.19 80 ILE A CA 1
ATOM 616 C C . ILE A 1 80 ? 19.426 10.540 3.529 1.00 63.19 80 ILE A C 1
ATOM 618 O O . ILE A 1 80 ? 20.389 10.682 2.777 1.00 63.19 80 ILE A O 1
ATOM 622 N N . ASP A 1 81 ? 19.470 10.920 4.807 1.00 55.09 81 ASP A N 1
ATOM 623 C CA . ASP A 1 81 ? 20.626 11.612 5.392 1.00 55.09 81 ASP A CA 1
ATOM 624 C C . ASP A 1 81 ? 21.837 10.685 5.609 1.00 55.09 81 ASP A C 1
ATOM 626 O O . ASP A 1 81 ? 22.937 11.153 5.895 1.00 55.09 81 ASP A O 1
ATOM 630 N N . LEU A 1 82 ? 21.650 9.373 5.436 1.00 56.31 82 LEU A N 1
ATOM 631 C CA . LEU A 1 82 ? 22.681 8.341 5.551 1.00 56.31 82 LEU A CA 1
ATOM 632 C C . LEU A 1 82 ? 23.239 7.909 4.183 1.00 56.31 82 LEU A C 1
ATOM 634 O O . LEU A 1 82 ? 24.065 7.000 4.123 1.00 56.31 82 LEU A O 1
ATOM 638 N N . GLY A 1 83 ? 22.797 8.531 3.082 1.00 52.47 83 GLY A N 1
ATOM 639 C CA . GLY A 1 83 ? 23.195 8.143 1.724 1.00 52.47 83 GLY A CA 1
ATOM 640 C C . GLY A 1 83 ? 22.631 6.788 1.281 1.00 52.47 83 GLY A C 1
ATOM 641 O O . GLY A 1 83 ? 23.123 6.211 0.311 1.00 52.47 83 GLY A O 1
ATOM 642 N N . ILE A 1 84 ? 21.620 6.276 1.991 1.00 61.28 84 ILE A N 1
ATOM 643 C CA . ILE A 1 84 ? 20.879 5.078 1.601 1.00 61.28 84 ILE A CA 1
ATOM 644 C C . ILE A 1 84 ? 19.931 5.487 0.471 1.00 61.28 84 ILE A C 1
ATOM 646 O O . ILE A 1 84 ? 19.229 6.493 0.568 1.00 61.28 84 ILE A O 1
ATOM 650 N N . PHE A 1 85 ? 19.957 4.745 -0.636 1.00 62.34 85 PHE A N 1
ATOM 651 C CA . PHE A 1 85 ? 19.079 5.012 -1.770 1.00 62.34 85 PHE A CA 1
ATOM 652 C C . PHE A 1 85 ? 17.634 4.692 -1.379 1.00 62.34 85 PHE A C 1
ATOM 654 O O . PHE A 1 85 ? 17.328 3.560 -1.019 1.00 62.34 85 PHE A O 1
ATOM 661 N N . GLU A 1 86 ? 16.757 5.691 -1.443 1.00 69.44 86 GLU A N 1
ATOM 662 C CA . GLU A 1 86 ? 15.317 5.504 -1.260 1.00 69.44 86 GLU A CA 1
ATOM 663 C C . GLU A 1 86 ? 14.723 4.847 -2.505 1.00 69.44 86 GLU A C 1
ATOM 665 O O . GLU A 1 86 ? 14.905 5.328 -3.635 1.00 69.44 86 GLU A O 1
ATOM 670 N N . GLU A 1 87 ? 13.985 3.766 -2.288 1.00 79.25 87 GLU A N 1
ATOM 671 C CA . GLU A 1 87 ? 13.256 3.065 -3.330 1.00 79.25 87 GLU A CA 1
ATOM 672 C C . GLU A 1 87 ? 11.771 3.001 -2.998 1.00 79.25 87 GLU A C 1
ATOM 674 O O . GLU A 1 87 ? 11.353 2.820 -1.853 1.00 79.25 87 GLU A O 1
ATOM 679 N N . VAL A 1 88 ? 10.954 3.186 -4.027 1.00 86.19 88 VAL A N 1
ATOM 680 C CA . VAL A 1 88 ? 9.557 2.783 -3.988 1.00 86.19 88 VAL A CA 1
ATOM 681 C C . VAL A 1 88 ? 9.523 1.281 -4.211 1.00 86.19 88 VAL A C 1
ATOM 683 O O . VAL A 1 88 ? 9.857 0.843 -5.311 1.00 86.19 88 VAL A O 1
ATOM 686 N N . SER A 1 89 ? 9.080 0.531 -3.203 1.00 88.25 89 SER A N 1
ATOM 687 C CA . SER A 1 89 ? 8.866 -0.915 -3.297 1.00 88.25 89 SER A CA 1
ATOM 688 C C . SER A 1 89 ? 7.406 -1.193 -3.654 1.00 88.25 89 SER A C 1
ATOM 690 O O . SER A 1 89 ? 6.483 -1.087 -2.837 1.00 88.25 89 SER A O 1
ATOM 692 N N . THR A 1 90 ? 7.169 -1.516 -4.924 1.00 88.88 90 THR A N 1
ATOM 693 C CA . THR A 1 90 ? 5.832 -1.855 -5.422 1.00 88.88 90 THR A CA 1
ATOM 694 C C . THR A 1 90 ? 5.338 -3.179 -4.844 1.00 88.88 90 THR A C 1
ATOM 696 O O . THR A 1 90 ? 4.126 -3.351 -4.698 1.00 88.88 90 THR A O 1
ATOM 699 N N . ILE A 1 91 ? 6.251 -4.078 -4.456 1.00 88.88 91 ILE A N 1
ATOM 700 C CA . ILE A 1 91 ? 5.915 -5.339 -3.792 1.00 88.88 91 ILE A CA 1
ATOM 701 C C . ILE A 1 91 ? 5.456 -5.117 -2.350 1.00 88.88 91 ILE A C 1
ATOM 703 O O . ILE A 1 91 ? 4.395 -5.616 -1.970 1.00 88.88 91 ILE A O 1
ATOM 707 N N . ASP A 1 92 ? 6.165 -4.301 -1.567 1.00 91.56 92 ASP A N 1
ATOM 708 C CA . ASP A 1 92 ? 5.746 -3.971 -0.201 1.00 91.56 92 ASP A CA 1
ATOM 709 C C . ASP A 1 92 ? 4.408 -3.255 -0.185 1.00 91.56 92 ASP A C 1
ATOM 711 O O . ASP A 1 92 ? 3.542 -3.535 0.653 1.00 91.56 92 ASP A O 1
ATOM 715 N N . TRP A 1 93 ? 4.198 -2.367 -1.156 1.00 94.81 93 TRP A N 1
ATOM 716 C CA . TRP A 1 93 ? 2.909 -1.725 -1.309 1.00 94.81 93 TRP A CA 1
ATOM 717 C C . TRP A 1 93 ? 1.812 -2.700 -1.729 1.00 94.81 93 TRP A C 1
ATOM 719 O O . TRP A 1 93 ? 0.713 -2.614 -1.189 1.00 94.81 93 TRP A O 1
ATOM 729 N N . ALA A 1 94 ? 2.084 -3.657 -2.621 1.00 92.94 94 ALA A N 1
ATOM 730 C CA . ALA A 1 94 ? 1.108 -4.680 -2.997 1.00 92.94 94 ALA A CA 1
ATOM 731 C C . ALA A 1 94 ? 0.723 -5.571 -1.802 1.00 92.94 94 ALA A C 1
ATOM 733 O O . ALA A 1 94 ? -0.464 -5.795 -1.562 1.00 92.94 94 ALA A O 1
ATOM 734 N N . MET A 1 95 ? 1.696 -6.000 -0.990 1.00 93.19 95 MET A N 1
ATOM 735 C CA . MET A 1 95 ? 1.441 -6.732 0.259 1.00 93.19 95 MET A CA 1
ATOM 736 C C . MET A 1 95 ? 0.602 -5.911 1.243 1.00 93.19 95 MET A C 1
ATOM 738 O O . MET A 1 95 ? -0.358 -6.417 1.832 1.00 93.19 95 MET A O 1
ATOM 742 N N . CYS A 1 96 ? 0.924 -4.627 1.401 1.00 96.62 96 CYS A N 1
ATOM 743 C CA . CYS A 1 96 ? 0.164 -3.725 2.258 1.00 96.62 96 CYS A CA 1
ATOM 744 C C . CYS A 1 96 ? -1.275 -3.541 1.756 1.00 96.62 96 CYS A C 1
ATOM 746 O O . CYS A 1 96 ? -2.233 -3.696 2.516 1.00 96.62 96 CYS A O 1
ATOM 748 N N . MET A 1 97 ? -1.440 -3.304 0.457 1.00 95.94 97 MET A N 1
ATOM 749 C CA . MET A 1 97 ? -2.727 -3.152 -0.217 1.00 95.94 97 MET A CA 1
ATOM 750 C C . MET A 1 97 ? -3.612 -4.392 -0.101 1.00 95.94 97 MET A C 1
ATOM 752 O O . MET A 1 97 ? -4.809 -4.249 0.154 1.00 95.94 97 MET A O 1
ATOM 756 N N . ALA A 1 98 ? -3.043 -5.595 -0.180 1.00 94.88 98 ALA A N 1
ATOM 757 C CA . ALA A 1 98 ? -3.789 -6.830 0.047 1.00 94.88 98 ALA A CA 1
ATOM 758 C C . ALA A 1 98 ? -4.412 -6.861 1.457 1.00 94.88 98 ALA A C 1
ATOM 760 O O . ALA A 1 98 ? -5.609 -7.124 1.612 1.00 94.88 98 ALA A O 1
ATOM 761 N N . ALA A 1 99 ? -3.646 -6.499 2.493 1.00 97.19 99 ALA A N 1
ATOM 762 C CA . ALA A 1 99 ? -4.165 -6.392 3.859 1.00 97.19 99 ALA A CA 1
ATOM 763 C C . ALA A 1 99 ? -5.221 -5.280 4.002 1.00 97.19 99 ALA A C 1
ATOM 765 O O . ALA A 1 99 ? -6.230 -5.474 4.687 1.00 97.19 99 ALA A O 1
ATOM 766 N N . LEU A 1 100 ? -5.039 -4.140 3.320 1.00 98.00 100 LEU A N 1
ATOM 767 C CA . LEU A 1 100 ? -6.041 -3.071 3.263 1.00 98.00 100 LEU A CA 1
ATOM 768 C C . LEU A 1 100 ? -7.351 -3.574 2.640 1.00 98.00 100 LEU A C 1
ATOM 770 O O . LEU A 1 100 ? -8.418 -3.344 3.202 1.00 98.00 100 LEU A O 1
ATOM 774 N N . ARG A 1 101 ? -7.312 -4.323 1.533 1.00 96.75 101 ARG A N 1
ATOM 775 C CA . ARG A 1 101 ? -8.525 -4.902 0.927 1.00 96.75 101 ARG A CA 1
ATOM 776 C C . ARG A 1 101 ? -9.250 -5.848 1.879 1.00 96.75 101 ARG A C 1
ATOM 778 O O . ARG A 1 101 ? -10.476 -5.771 1.980 1.00 96.75 101 ARG A O 1
ATOM 785 N N . VAL A 1 102 ? -8.520 -6.680 2.624 1.00 97.38 102 VAL A N 1
ATOM 786 C CA . VAL A 1 102 ? -9.119 -7.542 3.658 1.00 97.38 102 VAL A CA 1
ATOM 787 C C . VAL A 1 102 ? -9.774 -6.698 4.752 1.00 97.38 102 VAL A C 1
ATOM 789 O O . VAL A 1 102 ? -10.933 -6.938 5.086 1.00 97.38 102 VAL A O 1
ATOM 792 N N . ALA A 1 103 ? -9.096 -5.663 5.259 1.00 98.00 103 ALA A N 1
ATOM 793 C CA . ALA A 1 103 ? -9.664 -4.755 6.257 1.00 98.00 103 ALA A CA 1
ATOM 794 C C . ALA A 1 103 ? -10.928 -4.042 5.745 1.00 98.00 103 ALA A C 1
ATOM 796 O O . ALA A 1 103 ? -11.918 -3.938 6.469 1.00 98.00 103 ALA A O 1
ATOM 797 N N . ARG A 1 104 ? -10.936 -3.614 4.478 1.00 97.19 104 ARG A N 1
ATOM 798 C CA . ARG A 1 104 ? -12.095 -2.988 3.825 1.00 97.19 104 ARG A CA 1
ATOM 799 C C . ARG A 1 104 ? -13.310 -3.916 3.775 1.00 97.19 104 ARG A C 1
ATOM 801 O O . ARG A 1 104 ? -14.434 -3.448 3.950 1.00 97.19 104 ARG A O 1
ATOM 808 N N . VAL A 1 105 ? -13.101 -5.208 3.507 1.00 96.19 105 VAL A N 1
ATOM 809 C CA . VAL A 1 105 ? -14.174 -6.218 3.481 1.00 96.19 105 VAL A CA 1
ATOM 810 C C . VAL A 1 105 ? -14.616 -6.597 4.892 1.00 96.19 105 VAL A C 1
ATOM 812 O O . VAL A 1 105 ? -15.811 -6.740 5.129 1.00 96.19 105 VAL A O 1
ATOM 815 N N . ARG A 1 106 ? -13.681 -6.716 5.839 1.00 96.25 106 ARG A N 1
ATOM 816 C CA . ARG A 1 106 ? -13.990 -7.036 7.236 1.00 96.25 106 ARG A CA 1
ATOM 817 C C . ARG A 1 106 ? -14.845 -5.949 7.889 1.00 96.25 106 ARG A C 1
ATOM 819 O O . ARG A 1 106 ? -15.880 -6.238 8.481 1.00 96.25 106 ARG A O 1
ATOM 826 N N . TYR A 1 107 ? -14.427 -4.691 7.774 1.00 96.56 107 TYR A N 1
ATOM 827 C CA . TYR A 1 107 ? -15.057 -3.563 8.461 1.00 96.56 107 TYR A CA 1
ATOM 828 C C . TYR A 1 107 ? -16.129 -2.893 7.587 1.00 96.56 107 TYR A C 1
ATOM 830 O O . TYR A 1 107 ? -16.040 -1.721 7.218 1.00 96.56 107 TYR A O 1
ATOM 838 N N . GLN A 1 108 ? -17.173 -3.657 7.248 1.00 93.75 108 GLN A N 1
ATOM 839 C CA . GLN A 1 108 ? -18.333 -3.196 6.465 1.00 93.75 108 GLN A CA 1
ATOM 840 C C . GLN A 1 108 ? -19.471 -2.595 7.303 1.00 93.75 108 GLN A C 1
ATOM 842 O O . GLN A 1 108 ? -20.490 -2.186 6.747 1.00 93.75 108 GLN A O 1
ATOM 847 N N . GLY A 1 109 ? -19.293 -2.499 8.623 1.00 87.62 109 GLY A N 1
ATOM 848 C CA . GLY A 1 109 ? -20.279 -1.926 9.536 1.00 87.62 109 GLY A CA 1
ATOM 849 C C . GLY A 1 109 ? -20.665 -0.479 9.207 1.00 87.62 109 GLY A C 1
ATOM 850 O O . GLY A 1 109 ? -19.931 0.264 8.537 1.00 87.62 109 GLY A O 1
ATOM 851 N N . SER A 1 110 ? -21.839 -0.079 9.702 1.00 90.75 110 SER A N 1
ATOM 852 C CA . SER A 1 110 ? -22.357 1.291 9.617 1.00 90.75 110 SER A CA 1
ATOM 853 C C . SER A 1 110 ? -21.794 2.223 10.694 1.00 90.75 110 SER A C 1
ATOM 855 O O . SER A 1 110 ? -22.145 3.400 10.708 1.00 90.75 110 SER A O 1
ATOM 857 N N . ASP A 1 111 ? -20.964 1.716 11.609 1.00 94.31 111 ASP A N 1
ATOM 858 C CA . ASP A 1 111 ? -20.270 2.542 12.592 1.00 94.31 111 ASP A CA 1
ATOM 859 C C . ASP A 1 111 ? -19.232 3.460 11.924 1.00 94.31 111 ASP A C 1
ATOM 861 O O . ASP A 1 111 ? -18.753 3.198 10.814 1.00 94.31 111 ASP A O 1
ATOM 865 N N . SER A 1 112 ? -18.900 4.555 12.610 1.00 96.31 112 SER A N 1
ATOM 866 C CA . SER A 1 112 ? -18.003 5.592 12.094 1.00 96.31 112 SER A CA 1
ATOM 867 C C . SER A 1 112 ? -16.615 5.057 11.759 1.00 96.31 112 SER A C 1
ATOM 869 O O . SER A 1 112 ? -16.078 5.404 10.710 1.00 96.31 112 SER A O 1
ATOM 871 N N . ASP A 1 113 ? -16.061 4.181 12.603 1.00 97.31 113 ASP A N 1
ATOM 872 C CA . ASP A 1 113 ? -14.714 3.639 12.414 1.00 97.31 113 ASP A CA 1
ATOM 873 C C . ASP A 1 113 ? -14.663 2.778 11.154 1.00 97.31 113 ASP A C 1
ATOM 875 O O . ASP A 1 113 ? -13.797 2.963 10.300 1.00 97.31 113 ASP A O 1
ATOM 879 N N . SER A 1 114 ? -15.628 1.867 11.002 1.00 96.56 114 SER A N 1
ATOM 880 C CA . SER A 1 114 ? -15.760 1.049 9.799 1.00 96.56 114 SER A CA 1
ATOM 881 C C . SER A 1 114 ? -15.908 1.924 8.550 1.00 96.56 114 SER A C 1
ATOM 883 O O . SER A 1 114 ? -15.250 1.670 7.538 1.00 96.56 114 SER A O 1
ATOM 885 N N . HIS A 1 115 ? -16.759 2.958 8.599 1.00 97.06 115 HIS A N 1
ATOM 886 C CA . HIS A 1 115 ? -16.941 3.878 7.474 1.00 97.06 115 HIS A CA 1
ATOM 887 C C . HIS A 1 115 ? -15.638 4.563 7.071 1.00 97.06 115 HIS A C 1
ATOM 889 O O . HIS A 1 115 ? -15.285 4.569 5.892 1.00 97.06 115 HIS A O 1
ATOM 895 N N . GLU A 1 116 ? -14.901 5.081 8.045 1.00 98.06 116 GLU A N 1
ATOM 896 C CA . GLU A 1 116 ? -13.646 5.776 7.802 1.00 98.06 116 GLU A CA 1
ATOM 897 C C . GLU A 1 116 ? -12.564 4.848 7.241 1.00 98.06 116 GLU A C 1
ATOM 899 O O . GLU A 1 116 ? -11.894 5.211 6.273 1.00 98.06 116 GLU A O 1
ATOM 904 N N . ILE A 1 117 ? -12.453 3.624 7.774 1.00 98.31 117 ILE A N 1
ATOM 905 C CA . ILE A 1 117 ? -11.574 2.573 7.241 1.00 98.31 117 ILE A CA 1
ATOM 906 C C . ILE A 1 117 ? -11.824 2.386 5.742 1.00 98.31 117 ILE A C 1
ATOM 908 O O . ILE A 1 117 ? -10.890 2.465 4.943 1.00 98.31 117 ILE A O 1
ATOM 912 N N . ARG A 1 118 ? -13.082 2.172 5.337 1.00 97.38 118 ARG A N 1
ATOM 913 C CA . ARG A 1 118 ? -13.410 1.924 3.926 1.00 97.38 118 ARG A CA 1
ATOM 914 C C . ARG A 1 118 ? -13.112 3.126 3.043 1.00 97.38 118 ARG A C 1
ATOM 916 O O . ARG A 1 118 ? -12.550 2.939 1.969 1.00 97.38 118 ARG A O 1
ATOM 923 N N . THR A 1 119 ? -13.468 4.328 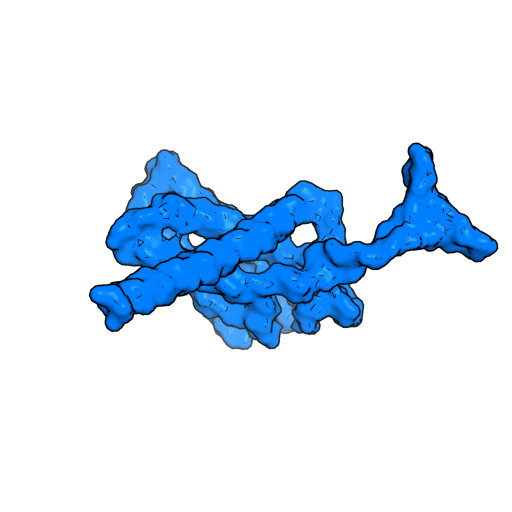3.493 1.00 97.00 119 THR A N 1
ATOM 924 C CA . THR A 1 119 ? -13.249 5.563 2.733 1.00 97.00 119 THR A CA 1
ATOM 925 C C . THR A 1 119 ? -11.759 5.801 2.491 1.00 97.00 119 THR A C 1
ATOM 927 O O . THR A 1 119 ? -11.352 5.961 1.342 1.00 97.00 119 THR A O 1
ATOM 930 N N . MET A 1 120 ? -10.923 5.728 3.532 1.00 98.12 120 MET A N 1
ATOM 931 C CA . MET A 1 120 ? -9.475 5.919 3.382 1.00 98.12 120 MET A CA 1
ATOM 932 C C . MET A 1 120 ? -8.835 4.850 2.495 1.00 98.12 120 MET A C 1
ATOM 934 O O . MET A 1 120 ? -7.997 5.176 1.657 1.00 98.12 120 MET A O 1
ATOM 938 N N . ILE A 1 121 ? -9.242 3.583 2.634 1.00 97.69 121 ILE A N 1
ATOM 939 C CA . ILE A 1 121 ? -8.728 2.505 1.778 1.00 97.69 121 ILE A CA 1
ATOM 940 C C . ILE A 1 121 ? -9.137 2.729 0.320 1.00 97.69 121 ILE A C 1
ATOM 942 O O . ILE A 1 121 ? -8.298 2.621 -0.573 1.00 97.69 121 ILE A O 1
ATOM 946 N N . ASP A 1 122 ? -10.401 3.079 0.067 1.00 95.81 122 ASP A N 1
ATOM 947 C CA . ASP A 1 122 ? -10.874 3.389 -1.282 1.00 95.81 122 ASP A CA 1
ATOM 948 C C . ASP A 1 122 ? -10.063 4.524 -1.909 1.00 95.81 122 ASP A C 1
ATOM 950 O O . ASP A 1 122 ? -9.769 4.480 -3.105 1.00 95.81 122 ASP A O 1
ATOM 954 N N . GLU A 1 123 ? -9.695 5.540 -1.133 1.00 95.62 123 GLU A N 1
ATOM 955 C CA . GLU A 1 123 ? -8.854 6.636 -1.602 1.00 95.62 123 GLU A CA 1
ATOM 956 C C . GLU A 1 123 ? -7.407 6.220 -1.865 1.00 95.62 123 GLU A C 1
ATOM 958 O O . GLU A 1 123 ? -6.887 6.551 -2.932 1.00 95.62 123 GLU A O 1
ATOM 963 N N . LEU A 1 124 ? -6.782 5.465 -0.955 1.00 95.12 124 LEU A N 1
ATOM 964 C CA . LEU A 1 124 ? -5.434 4.917 -1.139 1.00 95.12 124 LEU A CA 1
ATOM 965 C C . LEU A 1 124 ? -5.349 4.105 -2.438 1.00 95.12 124 LEU A C 1
ATOM 967 O O . LEU A 1 124 ? -4.502 4.387 -3.285 1.00 95.12 124 LEU A O 1
ATOM 971 N N . ILE A 1 125 ? -6.306 3.197 -2.665 1.00 92.38 125 ILE A N 1
ATOM 972 C CA . ILE A 1 125 ? -6.371 2.398 -3.896 1.00 92.38 125 ILE A CA 1
ATOM 973 C C . ILE A 1 125 ? -6.512 3.286 -5.141 1.00 92.38 125 ILE A C 1
ATOM 975 O O . ILE A 1 125 ? -5.891 3.039 -6.180 1.00 92.38 125 ILE A O 1
ATOM 979 N N . ASN A 1 126 ? -7.326 4.343 -5.070 1.00 91.31 126 ASN A N 1
ATOM 980 C CA . ASN A 1 126 ? -7.533 5.220 -6.222 1.00 91.31 126 ASN A CA 1
ATOM 981 C C . ASN A 1 126 ? -6.284 6.052 -6.549 1.00 91.31 126 ASN A C 1
ATOM 983 O O . ASN A 1 126 ? -6.022 6.268 -7.739 1.00 91.31 126 ASN A O 1
ATOM 987 N N . LYS A 1 127 ? -5.534 6.482 -5.525 1.00 93.00 127 LYS A N 1
ATOM 988 C CA . LYS A 1 127 ? -4.303 7.278 -5.651 1.00 93.00 127 LYS A CA 1
ATOM 989 C C . LYS A 1 127 ? -3.140 6.475 -6.243 1.00 93.00 127 LYS A C 1
ATOM 991 O O . LYS A 1 127 ? -2.276 7.072 -6.873 1.00 93.00 127 LYS A O 1
ATOM 996 N N . THR A 1 128 ? -3.124 5.146 -6.123 1.00 93.81 128 THR A N 1
ATOM 997 C CA . THR A 1 128 ? -2.053 4.319 -6.699 1.00 93.81 128 THR A CA 1
ATOM 998 C C . THR A 1 128 ? -2.141 4.207 -8.230 1.00 93.81 128 THR A C 1
ATOM 1000 O O . THR A 1 128 ? -3.168 3.827 -8.813 1.00 93.81 128 THR A O 1
ATOM 1003 N N . HIS A 1 129 ? -1.024 4.504 -8.903 1.00 92.44 129 HIS A N 1
ATOM 1004 C CA . HIS A 1 129 ? -0.878 4.462 -10.359 1.00 92.44 129 HIS A CA 1
ATOM 1005 C C . HIS A 1 129 ? 0.133 3.396 -10.817 1.00 92.44 129 HIS A C 1
ATOM 1007 O O . HIS A 1 129 ? 1.162 3.720 -11.407 1.00 92.44 129 HIS A O 1
ATOM 1013 N N . TRP A 1 130 ? -0.200 2.113 -10.641 1.00 88.81 130 TRP A N 1
ATOM 1014 C CA . TRP A 1 130 ? 0.639 0.959 -11.022 1.00 88.81 130 TRP A CA 1
ATOM 1015 C C . TRP A 1 130 ? 1.270 1.044 -12.423 1.00 88.81 130 TRP A C 1
ATOM 1017 O O . TRP A 1 130 ? 2.425 0.679 -12.617 1.00 88.81 130 TRP A O 1
ATOM 1027 N N . GLY A 1 131 ? 0.550 1.597 -13.407 1.00 86.69 131 GLY A N 1
ATOM 1028 C CA . GLY A 1 131 ? 1.048 1.754 -14.778 1.00 86.69 131 GLY A CA 1
ATOM 1029 C C . GLY A 1 131 ? 2.305 2.625 -14.917 1.00 86.69 131 GLY A C 1
ATOM 1030 O O . GLY A 1 131 ? 3.019 2.485 -15.908 1.00 86.69 131 GLY A O 1
ATOM 1031 N N . ARG A 1 132 ? 2.597 3.495 -13.939 1.00 88.62 132 ARG A N 1
ATOM 1032 C CA . ARG A 1 132 ? 3.817 4.322 -13.901 1.00 88.62 132 ARG A CA 1
ATOM 1033 C C . ARG A 1 132 ? 5.073 3.512 -13.589 1.00 88.62 132 ARG A C 1
ATOM 1035 O O . ARG A 1 132 ? 6.157 3.908 -14.000 1.00 88.62 132 ARG A O 1
ATOM 1042 N N . PHE A 1 133 ? 4.911 2.354 -12.957 1.00 86.25 133 PHE A N 1
ATOM 1043 C CA . PHE A 1 133 ? 5.996 1.456 -12.569 1.00 86.25 133 PHE A CA 1
ATOM 1044 C C . PHE A 1 133 ? 6.291 0.384 -13.625 1.00 86.25 133 PHE A C 1
ATOM 1046 O O . PHE A 1 133 ? 7.054 -0.545 -13.373 1.00 86.25 133 PHE A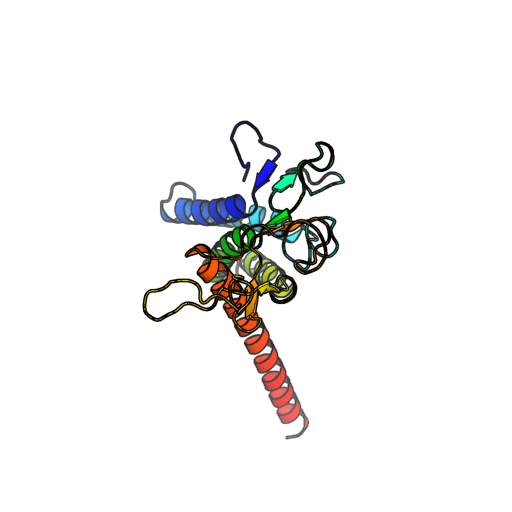 O 1
ATOM 1053 N N . ARG A 1 134 ? 5.711 0.501 -14.828 1.00 84.19 134 ARG A N 1
ATOM 1054 C CA . ARG A 1 134 ? 6.001 -0.405 -15.944 1.00 84.19 134 ARG A CA 1
ATOM 1055 C C . ARG A 1 134 ? 7.413 -0.161 -16.480 1.00 84.19 134 ARG A C 1
ATOM 1057 O O . ARG A 1 134 ? 7.678 0.8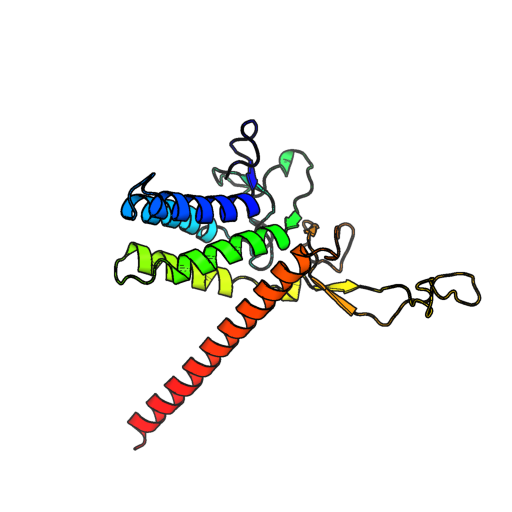62 -17.111 1.00 84.19 134 ARG A O 1
ATOM 1064 N N . ALA A 1 135 ? 8.296 -1.122 -16.264 1.00 80.38 135 ALA A N 1
ATOM 1065 C CA . ALA A 1 135 ? 9.631 -1.214 -16.825 1.00 80.38 135 ALA A CA 1
ATOM 1066 C C . ALA A 1 135 ? 9.610 -1.989 -18.148 1.00 80.38 135 ALA A C 1
ATOM 1068 O O . ALA A 1 135 ? 8.981 -3.044 -18.263 1.00 80.38 135 ALA A O 1
ATOM 1069 N N . LYS A 1 136 ? 10.328 -1.473 -19.146 1.00 79.12 136 LYS A N 1
ATOM 1070 C CA . LYS A 1 136 ? 10.623 -2.201 -20.380 1.00 79.12 136 LYS A CA 1
ATOM 1071 C C . LYS A 1 136 ? 11.536 -3.369 -20.057 1.00 79.12 136 LYS A C 1
ATOM 1073 O O . LYS A 1 136 ? 12.563 -3.198 -19.402 1.00 79.12 136 LYS A O 1
ATOM 1078 N N . TYR A 1 137 ? 11.188 -4.543 -20.556 1.00 72.94 137 TYR A N 1
ATOM 1079 C CA . TYR A 1 137 ? 11.940 -5.753 -20.303 1.00 72.94 137 TYR A CA 1
ATOM 1080 C C . TYR A 1 137 ? 12.127 -6.560 -21.587 1.00 72.94 137 TYR A C 1
ATOM 1082 O O . TYR A 1 137 ? 11.222 -6.683 -22.407 1.00 72.94 137 TYR A O 1
ATOM 1090 N N . LYS A 1 138 ? 13.332 -7.106 -21.766 1.00 79.31 138 LYS A N 1
ATOM 1091 C CA . LYS A 1 138 ? 13.668 -7.998 -22.878 1.00 79.31 138 LYS A CA 1
ATOM 1092 C C . LYS A 1 138 ? 14.219 -9.295 -22.310 1.00 79.31 138 LYS A C 1
ATOM 1094 O O . LYS A 1 138 ? 15.206 -9.280 -21.576 1.00 79.31 138 LYS A O 1
ATOM 1099 N N . THR A 1 139 ? 13.605 -10.413 -22.673 1.00 79.75 139 THR A N 1
ATOM 1100 C CA . THR A 1 139 ? 14.133 -11.753 -22.391 1.00 79.75 139 THR A CA 1
ATOM 1101 C C . THR A 1 139 ? 15.019 -12.228 -23.530 1.00 79.75 139 THR A C 1
ATOM 1103 O O . THR A 1 139 ? 14.897 -11.767 -24.665 1.00 79.75 139 THR A O 1
ATOM 1106 N N . ARG A 1 140 ? 15.921 -13.166 -23.238 1.00 87.44 140 ARG A N 1
ATOM 1107 C CA . ARG A 1 140 ? 16.642 -13.893 -24.287 1.00 87.44 140 ARG A CA 1
ATOM 1108 C C . ARG A 1 140 ? 15.661 -14.824 -24.992 1.00 87.44 140 ARG A C 1
ATOM 1110 O O . ARG A 1 140 ? 14.865 -15.483 -24.325 1.00 87.44 140 ARG A O 1
ATOM 1117 N N . LYS A 1 141 ? 15.743 -14.898 -26.315 1.00 89.75 141 LYS A N 1
ATOM 1118 C CA . LYS A 1 141 ? 15.056 -15.929 -27.084 1.00 89.75 141 LYS A CA 1
ATOM 1119 C C . LYS A 1 141 ? 15.731 -17.266 -26.785 1.00 89.75 141 LYS A C 1
ATOM 1121 O O . LYS A 1 141 ? 16.959 -17.350 -26.840 1.00 89.75 141 LYS A O 1
ATOM 1126 N N . LEU A 1 142 ? 14.944 -18.272 -26.421 1.00 91.94 142 LEU A N 1
ATOM 1127 C CA . LEU A 1 142 ? 15.433 -19.607 -26.081 1.00 91.94 142 LEU A CA 1
ATOM 1128 C C . LEU A 1 142 ? 15.078 -20.594 -27.201 1.00 91.94 142 LEU A C 1
ATOM 1130 O O . LEU A 1 142 ? 14.066 -20.405 -27.876 1.00 91.94 142 LEU A O 1
ATOM 1134 N N . ASP A 1 143 ? 15.918 -21.604 -27.415 1.00 93.56 143 ASP A N 1
ATOM 1135 C CA . ASP A 1 143 ? 15.597 -22.767 -28.245 1.00 93.56 143 ASP A CA 1
ATOM 1136 C C . ASP A 1 143 ? 14.704 -23.770 -27.487 1.00 93.56 143 ASP A C 1
ATOM 1138 O O . ASP A 1 143 ? 14.392 -23.580 -26.308 1.00 93.56 143 ASP A O 1
ATOM 1142 N N . ASP A 1 144 ? 14.308 -24.859 -28.150 1.00 94.56 144 ASP A N 1
ATOM 1143 C CA . ASP A 1 144 ? 13.449 -25.901 -27.563 1.00 94.56 144 ASP A CA 1
ATOM 1144 C C . ASP A 1 144 ? 14.090 -26.608 -26.350 1.00 94.56 144 ASP A C 1
ATOM 1146 O O . ASP A 1 144 ? 13.398 -27.252 -25.564 1.00 94.56 144 ASP A O 1
ATOM 1150 N N . ALA A 1 145 ? 15.410 -26.478 -26.167 1.00 92.94 145 ALA A N 1
ATOM 1151 C CA . ALA A 1 145 ? 16.148 -26.998 -25.019 1.00 92.94 145 ALA A CA 1
ATOM 1152 C C . ALA A 1 145 ? 16.343 -25.948 -23.906 1.00 92.94 145 ALA A C 1
ATOM 1154 O O . ALA A 1 145 ? 17.043 -26.213 -22.924 1.00 92.94 145 ALA A O 1
ATOM 1155 N N . GLY A 1 146 ? 15.760 -24.753 -24.050 1.00 89.69 146 GLY A N 1
ATOM 1156 C CA . GLY A 1 146 ? 15.867 -23.656 -23.090 1.00 89.69 146 GLY A CA 1
ATOM 1157 C C . GLY A 1 146 ? 17.195 -22.893 -23.143 1.00 89.69 146 GLY A C 1
ATOM 1158 O O . GLY A 1 146 ? 17.491 -22.125 -22.223 1.00 89.69 146 GLY A O 1
ATOM 1159 N N . LYS A 1 147 ? 18.021 -23.076 -24.181 1.00 92.81 147 LYS A N 1
ATOM 1160 C CA . LYS A 1 147 ? 19.303 -22.369 -24.327 1.00 92.81 147 LYS A CA 1
ATOM 1161 C C . LYS A 1 147 ? 19.129 -21.059 -25.097 1.00 92.81 147 LYS A C 1
ATOM 1163 O O . LYS A 1 147 ? 18.346 -21.014 -26.041 1.00 92.81 147 LYS A O 1
ATOM 1168 N N . PRO A 1 148 ? 19.870 -19.987 -24.751 1.00 95.38 148 PRO A N 1
ATOM 1169 C CA . PRO A 1 148 ? 19.823 -18.742 -25.510 1.00 95.38 148 PRO A CA 1
ATOM 1170 C C . PRO A 1 148 ? 20.224 -18.941 -26.973 1.00 95.38 148 PRO A C 1
ATOM 1172 O O . PRO A 1 148 ? 21.312 -19.442 -27.258 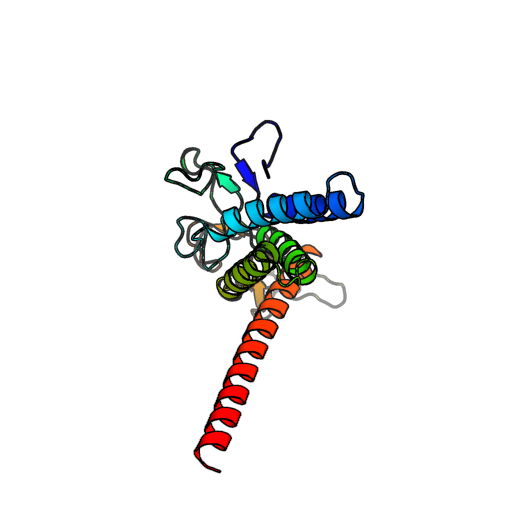1.00 95.38 148 PRO A O 1
ATOM 1175 N N . ILE A 1 149 ? 19.374 -18.488 -27.891 1.00 95.44 149 ILE A N 1
ATOM 1176 C CA . ILE A 1 149 ? 19.707 -18.390 -29.312 1.00 95.44 149 ILE A CA 1
ATOM 1177 C C . ILE A 1 149 ? 20.703 -17.242 -29.481 1.00 95.44 149 ILE A C 1
ATOM 1179 O O . ILE A 1 149 ? 20.471 -16.146 -28.969 1.00 95.44 149 ILE A O 1
ATOM 1183 N N . MET A 1 150 ? 21.802 -17.482 -30.192 1.00 96.44 150 MET A N 1
ATOM 1184 C CA . MET A 1 150 ? 22.868 -16.500 -30.410 1.00 96.44 150 MET A CA 1
ATOM 1185 C C . MET A 1 150 ? 22.800 -15.937 -31.835 1.00 96.44 150 MET A C 1
ATOM 1187 O O . MET A 1 150 ? 22.445 -16.654 -32.769 1.00 96.44 150 MET A O 1
ATOM 1191 N N . ASP A 1 151 ? 23.119 -14.655 -32.003 1.00 95.75 151 ASP A N 1
ATOM 1192 C CA . ASP A 1 151 ? 23.255 -14.005 -33.306 1.00 95.75 151 ASP A CA 1
ATOM 1193 C C . ASP A 1 151 ? 24.609 -14.330 -33.969 1.00 95.75 151 ASP A C 1
ATOM 1195 O O . ASP A 1 151 ? 25.481 -14.983 -33.391 1.00 95.75 151 ASP A O 1
ATOM 1199 N N . GLU A 1 152 ? 24.814 -13.833 -35.190 1.00 96.06 152 GLU A N 1
ATOM 1200 C CA . GLU A 1 152 ? 26.061 -13.990 -35.959 1.00 96.06 152 GLU A CA 1
ATOM 1201 C C . GLU A 1 152 ? 27.314 -13.417 -35.258 1.00 96.06 152 GLU A C 1
ATOM 1203 O O . GLU A 1 152 ? 28.440 -13.720 -35.648 1.00 96.06 152 GLU A O 1
ATOM 1208 N N . LYS A 1 153 ? 27.135 -12.599 -34.210 1.00 95.88 153 LYS A N 1
ATOM 1209 C CA . LYS A 1 153 ? 28.196 -11.985 -33.394 1.00 95.88 153 LYS A CA 1
ATOM 1210 C C . LYS A 1 153 ? 28.339 -12.667 -32.032 1.00 95.88 153 LYS A C 1
ATOM 1212 O O . LYS A 1 153 ? 29.003 -12.117 -31.150 1.00 95.88 153 LYS A O 1
ATOM 1217 N N . ASN A 1 154 ? 27.730 -13.840 -31.853 1.00 93.88 154 ASN A N 1
ATOM 1218 C CA . ASN A 1 154 ? 27.705 -14.590 -30.602 1.00 93.88 154 ASN A CA 1
ATOM 1219 C C . ASN A 1 154 ? 27.122 -13.781 -29.426 1.00 93.88 154 ASN A C 1
ATOM 1221 O O . ASN A 1 154 ? 27.603 -13.856 -28.292 1.00 93.88 154 ASN A O 1
ATOM 1225 N N . LYS A 1 155 ? 26.086 -12.979 -29.688 1.00 94.06 155 LYS A N 1
ATOM 1226 C CA . LYS A 1 155 ? 25.291 -12.295 -28.662 1.00 94.06 155 LYS A CA 1
ATOM 1227 C C . LYS A 1 155 ? 23.908 -12.937 -28.557 1.00 94.06 155 LYS A C 1
ATOM 1229 O O . LYS A 1 155 ? 23.360 -13.330 -29.581 1.00 94.06 155 LYS A O 1
ATOM 1234 N N . PRO A 1 156 ? 23.298 -13.014 -27.362 1.00 92.94 156 PRO A N 1
ATOM 1235 C CA . PRO A 1 156 ? 21.939 -13.524 -27.235 1.00 92.94 156 PRO A CA 1
ATOM 1236 C C . PRO A 1 156 ? 20.948 -12.699 -28.061 1.00 92.94 156 PRO A C 1
ATOM 1238 O O . PRO A 1 156 ? 20.860 -11.479 -27.901 1.00 92.94 156 PRO A O 1
ATOM 1241 N N . VAL A 1 157 ? 20.172 -13.375 -28.903 1.00 91.81 157 VAL A N 1
ATOM 1242 C CA . VAL A 1 157 ? 18.997 -12.800 -29.553 1.00 91.81 157 VAL A CA 1
ATOM 1243 C C . VAL A 1 157 ? 17.969 -12.512 -28.468 1.00 91.81 157 VAL A C 1
ATOM 1245 O O . VAL A 1 157 ? 17.679 -13.358 -27.621 1.00 91.81 157 VAL A O 1
ATOM 1248 N N . MET A 1 158 ? 17.419 -11.306 -28.478 1.00 88.81 158 MET A N 1
ATOM 1249 C CA . MET A 1 158 ? 16.406 -10.884 -27.517 1.00 88.81 158 MET A CA 1
ATOM 1250 C C . MET A 1 158 ? 15.013 -11.040 -28.133 1.00 88.81 158 MET A C 1
ATOM 1252 O O . MET A 1 158 ? 14.847 -10.846 -29.337 1.00 88.81 158 MET A O 1
ATOM 1256 N N . ASN A 1 159 ? 14.018 -11.375 -27.316 1.00 83.00 159 ASN A N 1
ATOM 1257 C CA . ASN A 1 159 ? 12.614 -11.297 -27.708 1.00 83.00 159 ASN A CA 1
ATOM 1258 C C . ASN A 1 159 ? 12.186 -9.837 -27.930 1.00 83.00 159 ASN A C 1
ATOM 1260 O O . ASN A 1 159 ? 12.911 -8.892 -27.586 1.00 83.00 159 ASN A O 1
ATOM 1264 N N . GLU A 1 160 ? 10.994 -9.667 -28.504 1.00 78.12 160 GLU A N 1
ATOM 1265 C CA . GLU A 1 160 ? 10.336 -8.364 -28.576 1.00 78.12 160 GLU A CA 1
ATOM 1266 C C . GLU A 1 160 ? 10.196 -7.740 -27.180 1.00 78.12 160 GLU A C 1
ATOM 1268 O O . GLU A 1 160 ? 10.225 -8.423 -26.153 1.00 78.12 160 GLU A O 1
ATOM 1273 N N . GLU A 1 161 ? 10.127 -6.411 -27.146 1.00 76.75 161 GLU A N 1
ATOM 1274 C CA . GLU A 1 161 ? 10.028 -5.664 -25.896 1.00 76.75 161 GLU A CA 1
ATOM 1275 C C . GLU A 1 161 ? 8.690 -5.954 -25.213 1.00 76.75 161 GLU A C 1
ATOM 1277 O O . GLU A 1 161 ? 7.629 -5.714 -25.785 1.00 76.75 161 GLU A O 1
ATOM 1282 N N . ASP A 1 162 ? 8.763 -6.439 -23.978 1.00 73.94 162 ASP A N 1
ATOM 1283 C CA . ASP A 1 162 ? 7.619 -6.625 -23.096 1.00 73.94 162 ASP A CA 1
ATOM 1284 C C . ASP A 1 162 ? 7.683 -5.602 -21.950 1.00 73.94 162 ASP A C 1
ATOM 1286 O O . ASP A 1 162 ? 8.664 -4.868 -21.782 1.00 73.94 162 ASP A O 1
ATOM 1290 N N . PHE A 1 163 ? 6.632 -5.533 -21.142 1.00 76.56 163 PHE A N 1
ATOM 1291 C CA . PHE A 1 163 ? 6.560 -4.663 -19.981 1.00 76.56 163 PHE A CA 1
ATOM 1292 C C . PHE A 1 163 ? 6.310 -5.470 -18.719 1.00 76.56 163 PHE A C 1
ATOM 1294 O O . PHE A 1 163 ? 5.343 -6.220 -18.635 1.00 76.56 163 PHE A O 1
ATOM 1301 N N . LYS A 1 164 ? 7.124 -5.215 -17.696 1.00 76.62 164 LYS A N 1
ATOM 1302 C CA . LYS A 1 164 ? 6.907 -5.722 -16.341 1.00 76.62 164 LYS A CA 1
ATOM 1303 C C . LYS A 1 164 ? 6.696 -4.586 -15.356 1.00 76.62 164 LYS A C 1
ATOM 1305 O O . LYS A 1 164 ? 7.156 -3.482 -15.611 1.00 76.62 164 LYS A O 1
ATOM 1310 N N . ILE A 1 165 ? 6.015 -4.822 -14.238 1.00 81.75 165 ILE A N 1
ATOM 1311 C CA . ILE A 1 165 ? 6.036 -3.862 -13.125 1.00 81.75 165 ILE A CA 1
ATOM 1312 C C . ILE A 1 165 ? 7.370 -4.035 -12.378 1.00 81.75 165 ILE A C 1
ATOM 1314 O O . ILE A 1 165 ? 7.762 -5.161 -12.072 1.00 81.75 165 ILE A O 1
ATOM 1318 N N . SER A 1 166 ? 8.095 -2.935 -12.165 1.00 81.94 166 SER A N 1
ATOM 1319 C CA . SER A 1 166 ? 9.355 -2.915 -11.407 1.00 81.94 166 SER A CA 1
ATOM 1320 C C . SER A 1 166 ? 9.072 -3.150 -9.931 1.00 81.94 166 SER A C 1
ATOM 1322 O O . SER A 1 166 ? 8.170 -2.495 -9.409 1.00 81.94 166 SER A O 1
ATOM 1324 N N . MET A 1 167 ? 9.827 -4.027 -9.265 1.00 79.00 167 MET A N 1
ATOM 1325 C CA . MET A 1 167 ? 9.681 -4.225 -7.817 1.00 79.00 167 MET A CA 1
ATOM 1326 C C . MET A 1 167 ? 10.169 -2.995 -7.065 1.00 79.00 167 MET A C 1
ATOM 1328 O O . MET A 1 167 ? 9.411 -2.465 -6.263 1.00 79.00 167 MET A O 1
ATOM 1332 N N . ASP A 1 168 ? 11.321 -2.456 -7.468 1.00 77.81 168 ASP A N 1
ATOM 1333 C CA . ASP A 1 168 ? 11.887 -1.255 -6.865 1.00 77.81 168 ASP A CA 1
ATOM 1334 C C . ASP A 1 168 ? 12.115 -0.160 -7.905 1.00 77.81 168 ASP A C 1
ATOM 1336 O O . ASP A 1 168 ? 12.555 -0.422 -9.033 1.00 77.81 168 ASP A O 1
ATOM 1340 N N . VAL A 1 169 ? 11.802 1.085 -7.541 1.00 75.88 169 VAL A N 1
ATOM 1341 C CA . VAL A 1 169 ? 12.100 2.270 -8.356 1.00 75.88 169 VAL A CA 1
ATOM 1342 C C . VAL A 1 169 ? 12.779 3.332 -7.508 1.00 75.88 169 VAL A C 1
ATOM 1344 O O . VAL A 1 169 ? 12.222 3.814 -6.524 1.00 75.88 169 VAL A O 1
ATOM 1347 N N . TRP A 1 170 ? 13.986 3.711 -7.919 1.00 76.19 170 TRP A N 1
ATOM 1348 C CA . TRP A 1 170 ? 14.811 4.688 -7.213 1.00 76.19 170 TRP A CA 1
ATOM 1349 C C . TRP A 1 170 ? 14.271 6.119 -7.355 1.00 76.19 170 TRP A C 1
ATOM 1351 O O . TRP A 1 170 ? 13.440 6.397 -8.219 1.00 76.19 170 TRP A O 1
ATOM 1361 N N . ILE A 1 171 ? 14.806 7.023 -6.524 1.00 67.25 171 ILE A N 1
ATOM 1362 C CA . ILE A 1 171 ? 14.510 8.459 -6.294 1.00 67.25 17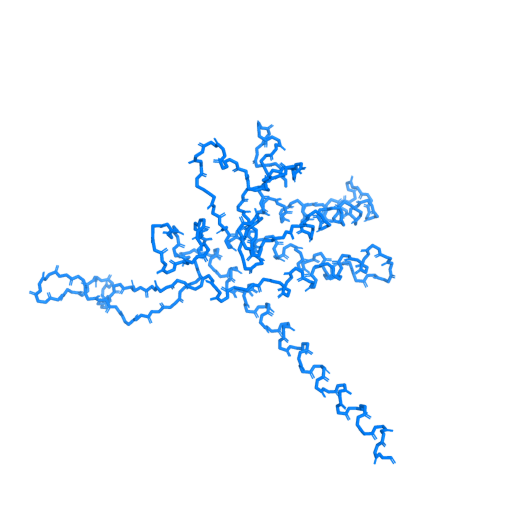1 ILE A CA 1
ATOM 1363 C C . ILE A 1 171 ? 13.879 9.257 -7.459 1.00 67.25 171 ILE A C 1
ATOM 1365 O O . ILE A 1 171 ? 13.106 10.173 -7.202 1.00 67.25 171 ILE A O 1
ATOM 1369 N N . GLY A 1 172 ? 14.146 8.933 -8.727 1.00 67.75 172 GLY A N 1
ATOM 1370 C CA . GLY A 1 172 ? 13.521 9.589 -9.883 1.00 67.75 172 GLY A CA 1
ATOM 1371 C C . GLY A 1 172 ? 12.089 9.145 -10.216 1.00 67.75 172 GLY A C 1
ATOM 1372 O O . GLY A 1 172 ? 11.484 9.724 -11.116 1.00 67.75 172 GLY A O 1
ATOM 1373 N N . GLY A 1 173 ? 11.562 8.095 -9.577 1.00 67.12 173 GLY A N 1
ATOM 1374 C CA . GLY A 1 173 ? 10.207 7.574 -9.805 1.00 67.12 173 GLY A CA 1
ATOM 1375 C C . GLY A 1 173 ? 9.980 6.957 -11.192 1.00 67.12 173 GLY A C 1
ATOM 1376 O O . GLY A 1 173 ? 8.929 6.380 -11.458 1.00 67.12 173 GLY A O 1
ATOM 1377 N N . GLU A 1 174 ? 10.947 7.044 -12.101 1.00 77.38 174 GLU A N 1
ATOM 1378 C CA . GLU A 1 174 ? 10.819 6.572 -13.471 1.00 77.38 174 GLU A CA 1
ATOM 1379 C C . GLU A 1 174 ? 11.631 5.291 -13.686 1.00 77.38 174 GLU A C 1
ATOM 1381 O O . GLU A 1 174 ? 12.850 5.370 -13.853 1.00 77.38 174 GLU A O 1
ATOM 1386 N N . PRO A 1 175 ? 10.989 4.111 -13.786 1.00 74.00 175 PRO A N 1
ATOM 1387 C CA . PRO A 1 175 ? 11.719 2.855 -13.948 1.00 74.00 175 PRO A CA 1
ATOM 1388 C C . PRO A 1 175 ? 12.559 2.834 -15.230 1.00 74.00 175 PRO A C 1
ATOM 1390 O O . PRO A 1 175 ? 13.588 2.184 -15.277 1.00 74.00 175 PRO A O 1
ATOM 1393 N N . ASN A 1 176 ? 12.167 3.567 -16.278 1.00 74.25 176 ASN A N 1
ATOM 1394 C CA . ASN A 1 176 ? 12.829 3.520 -17.586 1.00 74.25 176 ASN A CA 1
ATOM 1395 C C . ASN A 1 176 ? 13.906 4.605 -17.807 1.00 74.25 176 ASN A C 1
ATOM 1397 O O . ASN A 1 176 ? 14.402 4.725 -18.929 1.00 74.25 176 ASN A O 1
ATOM 1401 N N . LYS A 1 177 ? 14.267 5.408 -16.792 1.00 67.94 177 LYS A N 1
ATOM 1402 C CA . LYS A 1 177 ? 15.317 6.439 -16.895 1.00 67.94 177 LYS A CA 1
ATOM 1403 C C . LYS A 1 177 ? 16.376 6.265 -15.796 1.00 67.94 177 LYS A C 1
ATOM 1405 O O . LYS A 1 177 ? 16.082 6.445 -14.625 1.00 67.94 177 LYS A O 1
ATOM 1410 N N . GLY A 1 178 ? 17.637 6.032 -16.180 1.00 56.56 178 GLY A N 1
ATOM 1411 C CA . GLY A 1 178 ? 18.791 6.092 -15.263 1.00 56.56 178 GLY A CA 1
ATOM 1412 C C . GLY A 1 178 ? 19.188 4.776 -14.570 1.00 56.56 178 GLY A C 1
ATOM 1413 O O . GLY A 1 178 ? 18.816 3.689 -15.007 1.00 56.56 178 GLY A O 1
ATOM 1414 N N . ARG A 1 179 ? 20.039 4.891 -13.533 1.00 52.66 179 ARG A N 1
ATOM 1415 C CA . ARG A 1 179 ? 20.512 3.784 -12.674 1.00 52.66 179 ARG A CA 1
ATOM 1416 C C . ARG A 1 179 ? 19.404 3.421 -11.677 1.00 52.66 179 ARG A C 1
ATOM 1418 O O . ARG A 1 179 ? 18.912 4.326 -11.016 1.00 52.66 179 ARG A O 1
ATOM 1425 N N . GLY A 1 180 ? 19.092 2.137 -11.507 1.00 55.44 180 GLY A N 1
ATOM 1426 C CA . GLY A 1 180 ? 18.336 1.674 -10.333 1.00 55.44 180 GLY A CA 1
ATOM 1427 C C . GLY A 1 180 ? 16.921 1.172 -10.608 1.00 55.44 180 GLY A C 1
ATOM 1428 O O . GLY A 1 180 ? 15.961 1.651 -10.017 1.00 55.44 180 GLY A O 1
ATOM 1429 N N . MET A 1 181 ? 16.806 0.179 -11.486 1.00 61.72 181 MET A N 1
ATOM 1430 C CA . MET A 1 181 ? 15.756 -0.831 -11.357 1.00 61.72 181 MET A CA 1
ATOM 1431 C C . MET A 1 181 ? 16.429 -2.081 -10.785 1.00 61.72 181 MET A C 1
ATOM 1433 O O . MET A 1 181 ? 17.362 -2.612 -11.395 1.00 61.72 181 MET A O 1
ATOM 1437 N N . TRP A 1 182 ? 16.006 -2.517 -9.602 1.00 57.31 182 TRP A N 1
ATOM 1438 C CA . TRP A 1 182 ? 16.335 -3.843 -9.091 1.00 57.31 182 TRP A CA 1
ATOM 1439 C C . TRP A 1 182 ? 15.067 -4.687 -9.134 1.00 57.31 182 TRP A C 1
ATOM 1441 O O . TRP A 1 182 ? 13.971 -4.188 -8.893 1.00 57.31 182 TRP A O 1
ATOM 1451 N N . GLY A 1 183 ? 15.213 -5.944 -9.552 1.00 55.97 183 GLY A N 1
ATOM 1452 C CA . GLY A 1 183 ? 14.094 -6.872 -9.602 1.00 55.97 183 GLY A CA 1
ATOM 1453 C C . GLY A 1 183 ? 13.022 -6.521 -10.641 1.00 55.97 183 GLY A C 1
ATOM 1454 O O . GLY A 1 183 ? 12.030 -5.851 -10.366 1.00 55.97 183 GLY A O 1
ATOM 1455 N N . VAL A 1 184 ? 13.149 -7.075 -11.846 1.00 53.25 184 VAL A N 1
ATOM 1456 C CA . VAL A 1 184 ? 11.945 -7.370 -12.632 1.00 53.25 184 VAL A CA 1
ATOM 1457 C C . VAL A 1 184 ? 11.312 -8.598 -12.004 1.00 53.25 184 VAL A C 1
ATOM 1459 O O . VAL A 1 184 ? 11.969 -9.626 -11.875 1.00 53.25 184 VAL A O 1
ATOM 1462 N N . ALA A 1 185 ? 10.068 -8.475 -11.570 1.00 49.84 185 ALA A N 1
ATOM 1463 C CA . ALA A 1 185 ? 9.402 -9.507 -10.802 1.00 49.84 185 ALA A CA 1
ATOM 1464 C C . ALA A 1 185 ? 9.437 -10.866 -11.566 1.00 49.84 185 ALA A C 1
ATOM 1466 O O . ALA A 1 185 ? 9.040 -10.971 -12.741 1.00 49.84 185 ALA A O 1
ATOM 1467 N N . PHE A 1 186 ? 10.065 -11.867 -10.934 1.00 48.00 186 PHE A N 1
ATOM 1468 C CA . PHE A 1 186 ? 10.282 -13.240 -11.427 1.00 48.00 186 PHE A CA 1
ATOM 1469 C C . PHE A 1 186 ? 9.965 -14.303 -10.356 1.00 48.00 186 PHE A C 1
ATOM 1471 O O . PHE A 1 186 ? 10.413 -15.443 -10.451 1.00 48.00 186 PHE A O 1
ATOM 1478 N N . SER A 1 187 ? 9.187 -13.932 -9.346 1.00 54.91 187 SER A N 1
ATOM 1479 C CA . SER A 1 187 ? 8.736 -14.777 -8.233 1.00 54.91 187 SER A CA 1
ATOM 1480 C C . SER A 1 187 ? 7.213 -14.683 -8.080 1.00 54.91 187 SER A C 1
ATOM 1482 O O . SER A 1 187 ? 6.584 -13.832 -8.703 1.00 54.91 187 SER A O 1
ATOM 1484 N N . GLU A 1 188 ? 6.608 -15.520 -7.238 1.00 52.09 188 GLU A N 1
ATOM 1485 C CA . GLU A 1 188 ? 5.179 -15.469 -6.858 1.00 52.09 188 GLU A CA 1
ATOM 1486 C C . GLU A 1 188 ? 4.750 -14.075 -6.334 1.00 52.09 188 GLU A C 1
ATOM 1488 O O . GLU A 1 188 ? 3.595 -13.671 -6.442 1.00 52.09 188 GLU A O 1
ATOM 1493 N N . GLU A 1 189 ? 5.708 -13.280 -5.855 1.00 57.75 189 GLU A N 1
ATOM 1494 C CA . GLU A 1 189 ? 5.550 -11.873 -5.463 1.00 57.75 189 GLU A CA 1
ATOM 1495 C C . GLU A 1 189 ? 5.126 -10.982 -6.653 1.00 57.75 189 GLU A C 1
ATOM 1497 O O . GLU A 1 189 ? 4.369 -10.025 -6.495 1.00 57.75 189 GLU A O 1
ATOM 1502 N N . THR A 1 190 ? 5.531 -11.346 -7.874 1.00 63.44 190 THR A N 1
ATOM 1503 C CA . THR A 1 190 ? 5.091 -10.721 -9.134 1.00 63.44 190 THR A CA 1
ATOM 1504 C C . THR A 1 190 ? 3.585 -10.810 -9.309 1.00 63.44 190 THR A C 1
ATOM 1506 O O . THR A 1 190 ? 2.942 -9.826 -9.684 1.00 63.44 190 THR A O 1
ATOM 1509 N N . ASP A 1 191 ? 3.022 -11.988 -9.041 1.00 72.25 191 ASP A N 1
ATOM 1510 C CA . ASP A 1 191 ? 1.604 -12.256 -9.252 1.00 72.25 191 ASP A CA 1
ATOM 1511 C C . ASP A 1 191 ? 0.761 -11.442 -8.281 1.00 72.25 191 ASP A C 1
ATOM 1513 O O . ASP A 1 191 ? -0.299 -10.953 -8.663 1.00 72.25 191 ASP A O 1
ATOM 1517 N N . LEU A 1 192 ? 1.264 -11.198 -7.067 1.00 78.06 192 LEU A N 1
ATOM 1518 C CA . LEU A 1 192 ? 0.624 -10.299 -6.114 1.00 78.06 192 LEU A CA 1
ATOM 1519 C C . LEU A 1 192 ? 0.564 -8.859 -6.644 1.00 78.06 192 LEU A C 1
ATOM 1521 O O . LEU A 1 192 ? -0.499 -8.238 -6.608 1.00 78.06 192 LEU A O 1
ATOM 1525 N N . VAL A 1 193 ? 1.669 -8.334 -7.183 1.00 74.81 193 VAL A N 1
ATOM 1526 C CA . VAL A 1 193 ? 1.707 -6.975 -7.754 1.00 74.81 193 VAL A CA 1
ATOM 1527 C C . VAL A 1 193 ? 0.770 -6.857 -8.960 1.00 74.81 193 VAL A C 1
ATOM 1529 O O . VAL A 1 193 ? 0.024 -5.880 -9.076 1.00 74.81 193 VAL A O 1
ATOM 1532 N N . TYR A 1 194 ? 0.749 -7.855 -9.848 1.00 75.31 194 TYR A N 1
ATOM 1533 C CA . TYR A 1 194 ? -0.177 -7.873 -10.983 1.00 75.31 194 TYR A CA 1
ATOM 1534 C C . TYR A 1 194 ? -1.634 -8.030 -10.557 1.00 75.31 194 TYR A C 1
ATOM 1536 O O . TYR A 1 194 ? -2.494 -7.338 -11.105 1.00 75.31 194 TYR A O 1
ATOM 1544 N N . ALA A 1 195 ? -1.919 -8.894 -9.583 1.00 77.62 195 ALA A N 1
ATOM 1545 C CA . ALA A 1 195 ? -3.253 -9.060 -9.025 1.00 77.62 195 ALA A CA 1
ATOM 1546 C C . ALA A 1 195 ? -3.749 -7.746 -8.415 1.00 77.62 195 ALA A C 1
ATOM 1548 O O . ALA A 1 195 ? -4.876 -7.337 -8.692 1.00 77.62 195 ALA A O 1
ATOM 1549 N N . GLU A 1 196 ? -2.900 -7.027 -7.678 1.00 84.25 196 GLU A N 1
ATOM 1550 C CA . GLU A 1 196 ? -3.241 -5.720 -7.115 1.00 84.25 196 GLU A CA 1
ATOM 1551 C C . GLU A 1 196 ? -3.441 -4.643 -8.185 1.00 84.25 196 GLU A C 1
ATOM 1553 O O . GLU A 1 196 ? -4.408 -3.867 -8.128 1.00 84.25 196 GLU A O 1
ATOM 1558 N N . ALA A 1 197 ? -2.584 -4.613 -9.208 1.00 76.56 197 ALA A N 1
ATOM 1559 C CA . ALA A 1 197 ? -2.747 -3.713 -10.342 1.00 76.56 197 ALA A CA 1
ATOM 1560 C C . ALA A 1 197 ? -4.065 -3.977 -11.091 1.00 76.56 197 ALA A C 1
ATOM 1562 O O . ALA A 1 197 ? -4.800 -3.037 -11.415 1.00 76.56 197 ALA A O 1
ATOM 1563 N N . TYR A 1 198 ? -4.392 -5.250 -11.318 1.00 78.94 198 TYR A N 1
ATOM 1564 C CA . TYR A 1 198 ? -5.617 -5.681 -11.982 1.00 78.94 198 TYR A CA 1
ATOM 1565 C C . TYR A 1 198 ? -6.864 -5.383 -11.141 1.00 78.94 198 TYR A C 1
ATOM 1567 O O . TYR A 1 198 ? -7.806 -4.768 -11.643 1.00 78.94 198 TYR A O 1
ATOM 1575 N N . ALA A 1 199 ? -6.855 -5.716 -9.847 1.00 77.56 199 ALA A N 1
ATOM 1576 C CA . ALA A 1 199 ? -7.945 -5.416 -8.920 1.00 77.56 199 ALA A CA 1
ATOM 1577 C C . ALA A 1 199 ? -8.228 -3.907 -8.850 1.00 77.56 199 ALA A C 1
ATOM 1579 O O . ALA A 1 199 ? -9.378 -3.477 -8.962 1.00 77.56 199 ALA A O 1
ATOM 1580 N N . THR A 1 200 ? -7.176 -3.084 -8.768 1.00 81.06 200 THR A N 1
ATOM 1581 C CA . THR A 1 200 ? -7.289 -1.616 -8.802 1.00 81.06 200 THR A CA 1
ATOM 1582 C C . THR A 1 200 ? -7.945 -1.126 -10.098 1.00 81.06 200 THR A C 1
ATOM 1584 O O . THR A 1 200 ? -8.798 -0.233 -10.074 1.00 81.06 200 THR A O 1
ATOM 1587 N N . ALA A 1 201 ? -7.563 -1.694 -11.246 1.00 77.69 201 ALA A N 1
ATOM 1588 C CA . ALA A 1 201 ? -8.141 -1.334 -12.538 1.00 77.69 201 ALA A CA 1
ATOM 1589 C C . ALA A 1 201 ? -9.631 -1.708 -12.628 1.00 77.69 201 ALA A C 1
ATOM 1591 O O . ALA A 1 201 ? -10.442 -0.877 -13.051 1.00 77.69 201 ALA A O 1
ATOM 1592 N N . LEU A 1 202 ? -10.003 -2.909 -12.174 1.00 74.00 202 LEU A N 1
ATOM 1593 C CA . LEU A 1 202 ? -11.395 -3.361 -12.125 1.00 74.00 202 LEU A CA 1
ATOM 1594 C C . LEU A 1 202 ? -12.260 -2.463 -11.233 1.00 74.00 202 LEU A C 1
ATOM 1596 O O . LEU A 1 202 ? -13.359 -2.074 -11.632 1.00 74.00 202 LEU A O 1
ATOM 1600 N N . GLU A 1 203 ? -11.766 -2.065 -10.059 1.00 77.56 203 GLU A N 1
ATOM 1601 C CA . GLU A 1 203 ? -12.492 -1.157 -9.163 1.00 77.56 203 GLU A CA 1
ATOM 1602 C C . GLU A 1 203 ? -12.700 0.229 -9.785 1.00 77.56 203 GLU A C 1
ATOM 1604 O O . GLU A 1 203 ? -13.801 0.791 -9.716 1.00 77.56 203 GLU A O 1
ATOM 1609 N N . LYS A 1 204 ? -11.674 0.772 -10.455 1.00 80.69 204 LYS A N 1
ATOM 1610 C CA . LYS A 1 204 ? -11.784 2.036 -11.201 1.00 80.69 204 LYS A CA 1
ATOM 1611 C C . LYS A 1 204 ? -12.835 1.927 -12.312 1.00 80.69 204 LYS A C 1
ATOM 1613 O O . LYS A 1 204 ? -13.670 2.825 -12.453 1.00 80.69 204 LYS A O 1
ATOM 1618 N N . GLN A 1 205 ? -12.853 0.821 -13.055 1.00 78.25 205 GLN A N 1
ATOM 1619 C CA . GLN A 1 205 ? -13.840 0.571 -14.108 1.00 78.25 205 GLN A CA 1
ATOM 1620 C C . GLN A 1 205 ? -15.268 0.433 -13.551 1.00 78.25 205 GLN A C 1
ATOM 1622 O O . GLN A 1 205 ? -16.200 1.041 -14.083 1.00 78.25 205 GLN A O 1
ATOM 1627 N N . ALA A 1 206 ? -15.456 -0.306 -12.453 1.00 65.75 206 ALA A N 1
ATOM 1628 C CA . ALA A 1 206 ? -16.758 -0.486 -11.811 1.00 65.75 206 ALA A CA 1
ATOM 1629 C C . ALA A 1 206 ? -17.362 0.852 -11.345 1.00 65.75 206 ALA A C 1
ATOM 1631 O O . ALA A 1 206 ? -18.531 1.138 -11.620 1.00 65.75 206 ALA A O 1
ATOM 1632 N N . LYS A 1 207 ? -16.549 1.722 -10.726 1.00 72.56 207 LYS A N 1
ATOM 1633 C CA . LYS A 1 207 ? -16.964 3.078 -10.320 1.00 72.56 207 LYS A CA 1
ATOM 1634 C C . LYS A 1 207 ? -17.382 3.938 -11.519 1.00 72.56 207 LYS A C 1
ATOM 1636 O O . LYS A 1 207 ? -18.405 4.625 -11.461 1.00 72.56 207 LYS A O 1
ATOM 1641 N N . GLN A 1 208 ? -16.635 3.884 -12.625 1.00 79.62 208 GLN A N 1
ATOM 1642 C CA . GLN A 1 208 ? -16.989 4.604 -13.856 1.00 79.62 208 GLN A CA 1
ATOM 1643 C C . GLN A 1 208 ? -18.322 4.121 -14.444 1.00 79.62 208 GLN A C 1
ATOM 1645 O O . GLN A 1 208 ? -19.153 4.942 -14.842 1.00 79.62 208 GLN A O 1
ATOM 1650 N N . ASN A 1 209 ? -18.554 2.807 -14.460 1.00 78.69 209 ASN A N 1
ATOM 1651 C CA . ASN A 1 209 ? -19.806 2.219 -14.937 1.00 78.69 209 ASN A CA 1
ATOM 1652 C C . ASN A 1 209 ? -20.999 2.637 -14.067 1.00 78.69 209 ASN A C 1
ATOM 1654 O O . ASN A 1 209 ? -22.027 3.052 -14.604 1.00 78.69 209 ASN A O 1
ATOM 1658 N N . TYR A 1 210 ? -20.851 2.614 -12.740 1.00 72.38 210 TYR A N 1
ATOM 1659 C CA . TYR A 1 210 ? -21.890 3.075 -11.818 1.00 72.38 210 TYR A CA 1
ATOM 1660 C C . TYR A 1 210 ? -22.249 4.552 -12.039 1.00 72.38 210 TYR A C 1
ATOM 1662 O O . TYR A 1 210 ? -23.427 4.894 -12.136 1.00 72.38 210 TYR A O 1
ATOM 1670 N N . LYS A 1 211 ? -21.249 5.431 -12.210 1.00 78.06 211 LYS A N 1
ATOM 1671 C CA . LYS A 1 211 ? -21.476 6.859 -12.498 1.00 78.06 211 LYS A CA 1
ATOM 1672 C C . LYS A 1 211 ? -22.291 7.063 -13.781 1.00 78.06 211 LYS A C 1
ATOM 1674 O O . LYS A 1 211 ? -23.231 7.855 -13.779 1.00 78.06 211 LYS A O 1
ATOM 1679 N N . LYS A 1 212 ? -21.974 6.321 -14.849 1.00 81.25 212 LYS A N 1
ATOM 1680 C CA . LYS A 1 212 ? -22.731 6.354 -16.115 1.00 81.25 212 LYS A CA 1
ATOM 1681 C C . LYS A 1 212 ? -24.179 5.897 -15.925 1.00 81.25 212 LYS A C 1
ATOM 1683 O O . LYS A 1 212 ? -25.096 6.565 -16.395 1.00 81.25 212 LYS A O 1
ATOM 1688 N N . GLN A 1 213 ? -24.399 4.798 -15.201 1.00 76.25 213 GLN A N 1
ATOM 1689 C CA . GLN A 1 213 ? -25.749 4.305 -14.906 1.00 76.25 213 GLN A CA 1
ATOM 1690 C C . GLN A 1 213 ? -26.556 5.308 -14.072 1.00 76.25 213 GLN A C 1
ATOM 1692 O O . GLN A 1 213 ? -27.736 5.525 -14.343 1.00 76.25 213 GLN A O 1
ATOM 1697 N N . LEU A 1 214 ? -25.934 5.950 -13.079 1.00 75.69 214 LEU A N 1
ATOM 1698 C CA . LEU A 1 214 ? -26.583 6.974 -12.264 1.00 75.69 214 LEU A CA 1
ATOM 1699 C C . LEU A 1 214 ? -26.985 8.190 -13.108 1.00 75.69 214 LEU A C 1
ATOM 1701 O O . LEU A 1 214 ? -28.117 8.650 -12.996 1.00 75.69 214 LEU A O 1
ATOM 1705 N N . GLN A 1 215 ? -26.105 8.661 -13.997 1.00 81.00 215 GLN A N 1
ATOM 1706 C CA . GLN A 1 215 ? -26.424 9.737 -14.942 1.00 81.00 215 GLN A CA 1
ATOM 1707 C C . GLN A 1 215 ? -27.616 9.372 -15.835 1.00 81.00 215 GLN A C 1
ATOM 1709 O O . GLN A 1 215 ? -28.533 10.173 -15.980 1.00 81.00 215 GLN A O 1
ATOM 1714 N N . GLN A 1 216 ? -27.655 8.149 -16.369 1.00 78.62 216 GLN A N 1
ATOM 1715 C CA . GLN A 1 216 ? -28.789 7.673 -17.169 1.00 78.62 216 GLN A CA 1
ATOM 1716 C C . GLN A 1 216 ? -30.094 7.620 -16.362 1.00 78.62 216 GLN A C 1
ATOM 1718 O O . GLN A 1 216 ? -31.141 8.016 -16.869 1.00 78.62 216 GLN A O 1
ATOM 1723 N N . ARG A 1 217 ? -30.048 7.166 -15.101 1.00 77.69 217 ARG A N 1
ATOM 1724 C CA . ARG A 1 217 ? -31.219 7.147 -14.204 1.00 77.69 217 ARG A CA 1
ATOM 1725 C C . ARG A 1 217 ? -31.717 8.551 -13.870 1.00 77.69 217 ARG A C 1
ATOM 1727 O O . ARG A 1 217 ? -32.923 8.758 -13.821 1.00 77.69 217 ARG A O 1
ATOM 1734 N N . ILE A 1 218 ? -30.801 9.492 -13.636 1.00 81.00 218 ILE A N 1
ATOM 1735 C CA . ILE A 1 218 ? -31.122 10.904 -13.410 1.00 81.00 218 ILE A CA 1
ATOM 1736 C C . ILE A 1 218 ? -31.808 11.474 -14.651 1.00 81.00 218 ILE A C 1
ATOM 1738 O O . ILE A 1 218 ? -32.906 11.995 -14.528 1.00 81.00 218 ILE A O 1
ATOM 1742 N N . LEU A 1 219 ? -31.219 11.308 -15.840 1.00 76.81 219 LEU A N 1
ATOM 1743 C CA . LEU A 1 219 ? -31.805 11.800 -17.089 1.00 76.81 219 LEU A CA 1
ATOM 1744 C C . LEU A 1 219 ? -33.219 11.247 -17.313 1.00 76.81 219 LEU A C 1
ATOM 1746 O O . LEU A 1 219 ? -34.126 12.029 -17.553 1.00 76.81 219 LEU A O 1
ATOM 1750 N N . ARG A 1 220 ? -33.447 9.940 -17.132 1.00 76.19 220 ARG A N 1
ATOM 1751 C CA . ARG A 1 220 ? -34.803 9.363 -17.234 1.00 76.19 220 ARG A CA 1
ATOM 1752 C C . ARG A 1 220 ? -35.801 10.014 -16.271 1.00 76.19 220 ARG A C 1
ATOM 1754 O O . ARG A 1 220 ? -36.890 10.362 -16.677 1.00 76.19 220 ARG A O 1
ATOM 1761 N N . ARG A 1 221 ? -35.415 10.276 -15.017 1.00 76.31 221 ARG A N 1
ATOM 1762 C CA . ARG A 1 221 ? -36.303 10.945 -14.041 1.00 76.31 221 ARG A CA 1
ATOM 1763 C C . ARG A 1 221 ? -36.655 12.398 -14.375 1.00 76.31 221 ARG A C 1
ATOM 1765 O O . ARG A 1 221 ? -37.598 12.910 -13.787 1.00 76.31 221 ARG A O 1
ATOM 1772 N N . TYR A 1 222 ? -35.862 13.078 -15.201 1.00 69.31 222 TYR A N 1
ATOM 1773 C CA . TYR A 1 222 ? -36.086 14.484 -15.556 1.00 69.31 222 TYR A CA 1
ATOM 1774 C C . TYR A 1 222 ? -36.736 14.666 -16.934 1.00 69.31 222 TYR A C 1
ATOM 1776 O O . TYR A 1 222 ? -37.206 15.765 -17.218 1.00 69.31 222 TYR A O 1
ATOM 1784 N N . TYR A 1 223 ? -36.730 13.635 -17.781 1.00 65.44 223 TYR A N 1
ATOM 1785 C CA . TYR A 1 223 ? -37.195 13.710 -19.170 1.00 65.44 223 TYR A CA 1
ATOM 1786 C C . TYR A 1 223 ? -38.319 12.714 -19.518 1.00 65.44 223 TYR A C 1
ATOM 1788 O O . TYR A 1 223 ? -38.808 12.771 -20.644 1.00 65.44 223 TYR A O 1
ATOM 1796 N N . ASP A 1 224 ? -38.732 11.859 -18.575 1.00 56.91 224 ASP A N 1
ATOM 1797 C CA . ASP A 1 224 ? -39.968 11.057 -18.615 1.00 56.91 224 ASP A CA 1
ATOM 1798 C C . ASP A 1 224 ? -41.016 11.668 -17.665 1.00 56.91 224 ASP A C 1
ATOM 1800 O O . ASP A 1 224 ? -42.217 11.663 -18.020 1.00 56.91 224 ASP A O 1
#

Foldseek 3Di:
DQPDPVRNFKDFLLVLLVVLVVLCVCCVVPVDPNVVSLVSNLVSLVVLLPADQPQLQQHHQLFGWRIAGPVSPRGRFPCVVVVDWIKRFLLSNLSNLVSLVVLLVVLPDPDPSSVSSNVSSLVSLQSHDQVQQKDWDKDFDADPVRHFDADPVRHTDIDPIDIARFRIDTSVSHNHDDDDGDDRDPDPSRVSSVVSVVVSVVVVVVVVVVVVVVVVVVCVVVPD

Radius of gyration: 21.17 Å; chains: 1; bounding box: 68×44×58 Å